Protein AF-A0A819XFD6-F1 (afdb_monomer_lite)

pLDDT: mean 76.39, std 17.47, range [32.91, 95.88]

Sequence (223 aa):
MFIYILFLLTISYHISWCQYDLNNVIRGTKMSVNDDMFVSASNAFSNFAVIMHPFRNTTAGGAIRCNMRYNTADRYVHSVAVVGIAKNSTNAEHFIFVFAAEKMSTMTPYVCIGHIMKSTCISTVQCTDMGTGGFHQEYFLIGVDNNGIFAYGFSNSFAFKLDIYANNITLNVSTNSVWPSSGFIPHAMDVADTWAVVAGYGYSDDVKKNYAALGCLIDLCMI

Organism: NCBI:txid392033

Radius of gyration: 19.67 Å; chains: 1; bounding box: 46×37×63 Å

Structure (mmCIF, N/CA/C/O backbone):
data_AF-A0A819XFD6-F1
#
_entry.id   AF-A0A819XFD6-F1
#
loop_
_atom_site.group_PDB
_atom_site.id
_atom_site.type_symbol
_atom_site.label_atom_id
_atom_site.label_alt_id
_atom_site.label_comp_id
_atom_site.label_asym_id
_atom_site.label_entity_id
_atom_site.label_seq_id
_atom_site.pdbx_PDB_ins_code
_atom_site.Cartn_x
_atom_site.Cartn_y
_atom_site.Cartn_z
_atom_site.occupancy
_atom_site.B_iso_or_equiv
_atom_site.auth_seq_id
_atom_site.auth_comp_id
_atom_site.auth_asym_id
_atom_site.auth_atom_id
_atom_site.pdbx_PDB_model_num
ATOM 1 N N . MET A 1 1 ? -14.416 -17.588 -42.275 1.00 48.97 1 MET A N 1
ATOM 2 C CA . MET A 1 1 ? -13.000 -17.148 -42.275 1.00 48.97 1 MET A CA 1
ATOM 3 C C . MET A 1 1 ? -12.846 -15.633 -42.452 1.00 48.97 1 MET A C 1
ATOM 5 O O . MET A 1 1 ? -12.093 -15.038 -41.700 1.00 48.97 1 MET A O 1
ATOM 9 N N . PHE A 1 2 ? -13.604 -14.982 -43.347 1.00 39.69 2 PHE A N 1
ATOM 10 C CA . PHE A 1 2 ? -13.529 -13.524 -43.582 1.00 39.69 2 PHE A CA 1
ATOM 11 C C . PHE A 1 2 ? -13.987 -12.637 -42.400 1.00 39.69 2 PHE A C 1
ATOM 13 O O . PHE A 1 2 ? -13.408 -11.585 -42.158 1.00 39.69 2 PHE A O 1
ATOM 20 N N . ILE A 1 3 ? -14.974 -13.083 -41.612 1.00 45.22 3 ILE A N 1
ATOM 21 C CA . ILE A 1 3 ? -15.507 -12.319 -40.462 1.00 45.22 3 ILE A CA 1
ATOM 22 C C . ILE A 1 3 ? -14.527 -12.306 -39.270 1.00 45.22 3 ILE A C 1
ATOM 24 O O . ILE A 1 3 ? -14.440 -11.316 -38.552 1.00 45.22 3 ILE A O 1
ATOM 28 N N . TYR A 1 4 ? -13.721 -13.361 -39.106 1.00 35.50 4 TYR A N 1
ATOM 29 C CA . TYR A 1 4 ? -12.699 -13.439 -38.052 1.00 35.50 4 TYR A CA 1
ATOM 30 C C . TYR A 1 4 ? -11.510 -12.502 -38.314 1.00 35.50 4 TYR A C 1
ATOM 32 O O . TYR A 1 4 ? -10.957 -11.929 -37.380 1.00 35.50 4 TYR A O 1
ATOM 40 N N . ILE A 1 5 ? -11.148 -12.306 -39.586 1.00 49.38 5 ILE A N 1
ATOM 41 C CA . ILE A 1 5 ? -10.067 -11.395 -39.989 1.00 49.38 5 ILE A CA 1
ATOM 42 C C . ILE A 1 5 ? -10.494 -9.934 -39.789 1.00 49.38 5 ILE A C 1
ATOM 44 O O . ILE A 1 5 ? -9.690 -9.130 -39.327 1.00 49.38 5 ILE A O 1
ATOM 48 N N . LEU A 1 6 ? -11.768 -9.602 -40.040 1.00 42.59 6 LEU A N 1
ATOM 49 C CA . LEU A 1 6 ? -12.295 -8.261 -39.770 1.00 42.59 6 LEU A CA 1
ATOM 50 C C . LEU A 1 6 ? -12.326 -7.942 -38.265 1.00 42.59 6 LEU A C 1
ATOM 52 O O . LEU A 1 6 ? -11.977 -6.830 -37.889 1.00 42.59 6 LEU A O 1
ATOM 56 N N . PHE A 1 7 ? -12.672 -8.919 -37.415 1.00 38.16 7 PHE A N 1
ATOM 57 C CA . PHE A 1 7 ? -12.710 -8.746 -35.955 1.00 38.16 7 PHE A CA 1
ATOM 58 C C . PHE A 1 7 ? -11.306 -8.562 -35.351 1.00 38.16 7 PHE A C 1
ATOM 60 O O . PHE A 1 7 ? -11.104 -7.715 -34.481 1.00 38.16 7 PHE A O 1
ATOM 67 N N . LEU A 1 8 ? -10.311 -9.299 -35.862 1.00 40.97 8 LEU A N 1
ATOM 68 C CA . LEU A 1 8 ? -8.902 -9.121 -35.493 1.00 40.97 8 LEU A CA 1
ATOM 69 C C . LEU A 1 8 ? -8.349 -7.775 -35.979 1.00 40.97 8 LEU A C 1
ATOM 71 O O . LEU A 1 8 ? -7.657 -7.104 -35.217 1.00 40.97 8 LEU A O 1
ATOM 75 N N . LEU A 1 9 ? -8.722 -7.333 -37.187 1.00 42.88 9 LEU A N 1
ATOM 76 C CA . LEU A 1 9 ? -8.331 -6.023 -37.713 1.00 42.88 9 LEU A CA 1
ATOM 77 C C . LEU A 1 9 ? -8.932 -4.868 -36.904 1.00 42.88 9 LEU A C 1
ATOM 79 O O . LEU A 1 9 ? -8.214 -3.913 -36.617 1.00 42.88 9 LEU A O 1
ATOM 83 N N . THR A 1 10 ? -10.189 -4.967 -36.456 1.00 41.34 10 THR A N 1
ATOM 84 C CA . THR A 1 10 ? -10.818 -3.940 -35.603 1.00 41.34 10 THR A CA 1
ATOM 85 C C . THR A 1 10 ? -10.230 -3.872 -34.194 1.00 41.34 10 THR A C 1
ATOM 87 O O . THR A 1 10 ? -10.167 -2.784 -33.628 1.00 41.34 10 THR A O 1
ATOM 90 N N . ILE A 1 11 ? -9.732 -4.988 -33.643 1.00 43.94 11 ILE A N 1
ATOM 91 C CA . ILE A 1 11 ? -9.007 -4.975 -32.361 1.00 43.94 11 ILE A CA 1
ATOM 92 C C . ILE A 1 11 ? -7.612 -4.361 -32.546 1.00 43.94 11 ILE A C 1
ATOM 94 O O . ILE A 1 11 ? -7.191 -3.563 -31.716 1.00 43.94 11 ILE A O 1
ATOM 98 N N . SER A 1 12 ? -6.922 -4.627 -33.662 1.00 41.28 12 SER A N 1
ATOM 99 C CA . SER A 1 12 ? -5.627 -3.990 -33.952 1.00 41.28 12 SER A CA 1
ATOM 100 C C . SER A 1 12 ? -5.722 -2.513 -34.364 1.00 41.28 12 SER A C 1
ATOM 102 O O . SER A 1 12 ? -4.754 -1.781 -34.180 1.00 41.28 12 SER A O 1
ATOM 104 N N . TYR A 1 13 ? -6.867 -2.043 -34.878 1.00 33.38 13 TYR A N 1
ATOM 105 C CA . TYR A 1 13 ? -7.049 -0.642 -35.296 1.00 33.38 13 TYR A CA 1
ATOM 106 C C . TYR A 1 13 ? -7.428 0.301 -34.138 1.00 33.38 13 TYR A C 1
ATOM 108 O O . TYR A 1 13 ? -7.303 1.515 -34.275 1.00 33.38 13 TYR A O 1
ATOM 116 N N . HIS A 1 14 ? -7.826 -0.238 -32.979 1.00 32.91 14 HIS A N 1
ATOM 117 C CA . HIS A 1 14 ? -8.046 0.538 -31.750 1.00 32.91 14 HIS A CA 1
ATOM 118 C C . HIS A 1 14 ? -6.867 0.517 -30.768 1.00 32.91 14 HIS A C 1
ATOM 120 O O . HIS A 1 14 ? -6.938 1.160 -29.724 1.00 32.91 14 HIS A O 1
ATOM 126 N N . ILE A 1 15 ? -5.736 -0.104 -31.126 1.00 38.44 15 ILE A N 1
ATOM 127 C CA . ILE A 1 15 ? -4.454 0.107 -30.430 1.00 38.44 15 ILE A CA 1
ATOM 128 C C . ILE A 1 15 ? -3.767 1.337 -31.048 1.00 38.44 15 ILE A C 1
ATOM 130 O O . ILE A 1 15 ? -2.610 1.337 -31.461 1.00 38.44 15 ILE A O 1
ATOM 134 N N . SER A 1 16 ? -4.521 2.425 -31.165 1.00 35.97 16 SER A N 1
ATOM 135 C CA . SER A 1 16 ? -3.972 3.748 -31.405 1.00 35.97 16 SER A CA 1
ATOM 136 C C . SER A 1 16 ? -3.378 4.232 -30.088 1.00 35.97 16 SER A C 1
ATOM 138 O O . SER A 1 16 ? -4.090 4.805 -29.272 1.00 35.97 16 SER A O 1
ATOM 140 N N . TRP A 1 17 ? -2.099 3.923 -29.870 1.00 34.59 17 TRP A N 1
ATOM 141 C CA . TRP A 1 17 ? -1.110 4.799 -29.239 1.00 34.59 17 TRP A CA 1
ATOM 142 C C . TRP A 1 17 ? -1.666 5.753 -28.171 1.00 34.59 17 TRP A C 1
ATOM 144 O O . TRP A 1 17 ? -1.475 6.965 -28.244 1.00 34.59 17 TRP A O 1
ATOM 154 N N . CYS A 1 18 ? -2.291 5.219 -27.123 1.00 33.06 18 CYS A N 1
ATOM 155 C CA . CYS A 1 18 ? -2.261 5.914 -25.847 1.00 33.06 18 CYS A CA 1
ATOM 156 C C . CYS A 1 18 ? -0.849 5.715 -25.296 1.00 33.06 18 CYS A C 1
ATOM 158 O O . CYS A 1 18 ? -0.609 4.854 -24.454 1.00 33.06 18 CYS A O 1
ATOM 160 N N . GLN A 1 19 ? 0.105 6.503 -25.800 1.00 36.16 19 GLN A N 1
ATOM 161 C CA . GLN A 1 19 ? 1.212 6.908 -24.949 1.00 36.16 19 GLN A CA 1
ATOM 162 C C . GLN A 1 19 ? 0.558 7.668 -23.800 1.00 36.16 19 GLN A C 1
ATOM 164 O O . GLN A 1 19 ? 0.172 8.826 -23.944 1.00 36.16 19 GLN A O 1
ATOM 169 N N . TYR A 1 20 ? 0.321 6.970 -22.691 1.00 39.12 20 TYR A N 1
ATOM 170 C CA . TYR A 1 20 ? 0.035 7.638 -21.439 1.00 39.12 20 TYR A CA 1
ATOM 171 C C . TYR A 1 20 ? 1.224 8.560 -21.185 1.00 39.12 20 TYR A C 1
ATOM 173 O O . TYR A 1 20 ? 2.359 8.101 -21.077 1.00 39.12 20 TYR A O 1
ATOM 181 N N . ASP A 1 21 ? 0.978 9.866 -21.174 1.00 38.12 21 ASP A N 1
ATOM 182 C CA . ASP A 1 21 ? 1.956 10.829 -20.694 1.00 38.12 21 ASP A CA 1
ATOM 183 C C . ASP A 1 21 ? 2.076 10.637 -19.176 1.00 38.12 21 ASP A C 1
ATOM 185 O O . ASP A 1 21 ? 1.319 11.202 -18.385 1.00 38.12 21 ASP A O 1
ATOM 189 N N . LEU A 1 22 ? 2.989 9.745 -18.788 1.00 43.97 22 LEU A N 1
ATOM 190 C CA . LEU A 1 22 ? 3.274 9.347 -17.408 1.00 43.97 22 LEU A CA 1
ATOM 191 C C . LEU A 1 22 ? 3.862 10.495 -16.568 1.00 43.97 22 LEU A C 1
ATOM 193 O O . LEU A 1 22 ? 3.901 10.402 -15.344 1.00 43.97 22 LEU A O 1
ATOM 197 N N . ASN A 1 23 ? 4.232 11.619 -17.197 1.00 40.84 23 ASN A N 1
ATOM 198 C CA . ASN A 1 23 ? 4.761 12.798 -16.505 1.00 40.84 23 ASN A CA 1
ATOM 199 C C . ASN A 1 23 ? 3.701 13.545 -15.678 1.00 40.84 23 ASN A C 1
ATOM 201 O O . ASN A 1 23 ? 4.041 14.395 -14.856 1.00 40.84 23 ASN A O 1
ATOM 205 N N . ASN A 1 24 ? 2.414 13.234 -15.862 1.00 44.91 24 ASN A N 1
ATOM 206 C CA . ASN A 1 24 ? 1.336 13.732 -15.017 1.00 44.91 24 ASN A CA 1
ATOM 207 C C . ASN A 1 24 ? 0.828 12.608 -14.118 1.00 44.91 24 ASN A C 1
ATOM 209 O O . ASN A 1 24 ? -0.114 11.896 -14.463 1.00 44.91 24 ASN A O 1
ATOM 213 N N . VAL A 1 25 ? 1.445 12.475 -12.940 1.00 53.19 25 VAL A N 1
ATOM 214 C CA . VAL A 1 25 ? 1.060 11.508 -11.905 1.00 53.19 25 VAL A CA 1
ATOM 215 C C . VAL A 1 25 ? -0.466 11.495 -11.745 1.00 53.19 25 VAL A C 1
ATOM 217 O O . VAL A 1 25 ? -1.074 12.504 -11.373 1.00 53.19 25 VAL A O 1
ATOM 220 N N . ILE A 1 26 ? -1.099 10.364 -12.078 1.00 53.19 26 ILE A N 1
ATOM 221 C CA . ILE A 1 26 ? -2.559 10.230 -12.185 1.00 53.19 26 ILE A CA 1
ATOM 222 C C . ILE A 1 26 ? -3.191 10.582 -10.840 1.00 53.19 26 ILE A C 1
ATOM 224 O O . ILE A 1 26 ? -3.195 9.759 -9.929 1.00 53.19 26 ILE A O 1
ATOM 228 N N . ARG A 1 27 ? -3.760 11.791 -10.723 1.00 57.56 27 ARG A N 1
ATOM 229 C CA . ARG A 1 27 ? -4.336 12.405 -9.503 1.00 57.56 27 ARG A CA 1
ATOM 230 C C . ARG A 1 27 ? -5.591 11.701 -8.957 1.00 57.56 27 ARG A C 1
ATOM 232 O O . ARG A 1 27 ? -6.431 12.333 -8.320 1.00 57.56 27 ARG A O 1
ATOM 239 N N . GLY A 1 28 ? -5.755 10.414 -9.236 1.00 68.06 28 GLY A N 1
ATOM 240 C CA . GLY A 1 28 ? -6.857 9.607 -8.742 1.00 68.06 28 GLY A CA 1
ATOM 241 C C . GLY A 1 28 ? -6.745 9.359 -7.241 1.00 68.06 28 GLY A C 1
ATOM 242 O O . GLY A 1 28 ? -5.652 9.220 -6.689 1.00 68.06 28 GLY A O 1
ATOM 243 N N . THR A 1 29 ? -7.899 9.275 -6.588 1.00 82.44 29 THR A N 1
ATOM 244 C CA . THR A 1 29 ? -8.011 8.813 -5.206 1.00 82.44 29 THR A CA 1
ATOM 245 C C . THR A 1 29 ? -7.547 7.362 -5.108 1.00 82.44 29 THR A C 1
ATOM 247 O O . THR A 1 29 ? -7.962 6.519 -5.903 1.00 82.44 29 THR A O 1
ATOM 250 N N . LYS A 1 30 ? -6.688 7.068 -4.131 1.00 90.06 30 LYS A N 1
ATOM 251 C CA . LYS A 1 30 ? -6.280 5.695 -3.801 1.00 90.06 30 LYS A CA 1
ATOM 252 C C . LYS A 1 30 ? -7.191 5.179 -2.711 1.00 90.06 30 LYS A C 1
ATOM 254 O O . LYS A 1 30 ? -7.506 5.941 -1.804 1.00 90.06 30 LYS A O 1
ATOM 259 N N . MET A 1 31 ? -7.633 3.933 -2.793 1.00 92.75 31 MET A N 1
ATOM 260 C CA . MET A 1 31 ? -8.582 3.389 -1.829 1.00 92.75 31 MET A CA 1
ATOM 261 C C . MET A 1 31 ? -8.308 1.926 -1.533 1.00 92.75 31 MET A C 1
ATOM 263 O O . MET A 1 31 ? -7.832 1.194 -2.395 1.00 92.75 31 MET A O 1
ATOM 267 N N . SER A 1 32 ? -8.642 1.522 -0.316 1.00 92.62 32 SER A N 1
ATOM 268 C CA . SER A 1 32 ? -8.652 0.135 0.121 1.00 92.62 32 SER A CA 1
ATOM 269 C C . SER A 1 32 ? -9.778 -0.059 1.127 1.00 92.62 32 SER A C 1
ATOM 271 O O . SER A 1 32 ? -10.145 0.872 1.852 1.00 92.62 32 SER A O 1
ATOM 273 N N . VAL A 1 33 ? -10.369 -1.247 1.119 1.00 90.50 33 VAL A N 1
ATOM 274 C CA . VAL A 1 33 ? -11.549 -1.569 1.913 1.00 90.50 33 VAL A CA 1
ATOM 275 C C . VAL A 1 33 ? -11.519 -3.023 2.346 1.00 90.50 33 VAL A C 1
ATOM 277 O O . VAL A 1 33 ? -11.075 -3.889 1.596 1.00 90.50 33 VAL A O 1
ATOM 280 N N . ASN A 1 34 ? -12.018 -3.272 3.546 1.00 85.88 34 ASN A N 1
ATOM 281 C CA . ASN A 1 34 ? -12.361 -4.593 4.044 1.00 85.88 34 ASN A CA 1
ATOM 282 C C . ASN A 1 34 ? -13.703 -4.526 4.792 1.00 85.88 34 ASN A C 1
ATOM 284 O O . ASN A 1 34 ? -14.395 -3.505 4.778 1.00 85.88 34 ASN A O 1
ATOM 288 N N . ASP A 1 35 ? -14.035 -5.619 5.469 1.00 80.94 35 ASP A N 1
ATOM 289 C CA . ASP A 1 35 ? -15.248 -5.786 6.267 1.00 80.94 35 ASP A CA 1
ATOM 290 C C . ASP A 1 35 ? -15.325 -4.901 7.518 1.00 80.94 35 ASP A C 1
ATOM 292 O O . ASP A 1 35 ? -16.272 -5.065 8.269 1.00 80.94 35 ASP A O 1
ATOM 296 N N . ASP A 1 36 ? -14.369 -4.010 7.799 1.00 82.25 36 ASP A N 1
ATOM 297 C CA . ASP A 1 36 ? -14.352 -3.183 9.018 1.00 82.25 36 ASP A CA 1
ATOM 298 C C . ASP A 1 36 ? -13.998 -1.714 8.738 1.00 82.25 36 ASP A C 1
ATOM 300 O O . ASP A 1 36 ? -14.458 -0.796 9.430 1.00 82.25 36 ASP A O 1
ATOM 304 N N . MET A 1 37 ? -13.188 -1.474 7.709 1.00 88.12 37 MET A N 1
ATOM 305 C CA . MET A 1 37 ? -12.581 -0.190 7.416 1.00 88.12 37 MET A CA 1
ATOM 306 C C . MET A 1 37 ? -12.493 0.072 5.916 1.00 88.12 37 MET A C 1
ATOM 308 O O . MET A 1 37 ? -12.092 -0.771 5.119 1.00 88.12 37 MET A O 1
ATOM 312 N N . PHE A 1 38 ? -12.782 1.315 5.558 1.00 91.31 38 PHE A N 1
ATOM 313 C CA . PHE A 1 38 ? -12.459 1.912 4.275 1.00 91.31 38 PHE A CA 1
ATOM 314 C C . PHE A 1 38 ? -11.453 3.038 4.497 1.00 91.31 38 PHE A C 1
ATOM 316 O O . PHE A 1 38 ? -11.667 3.909 5.343 1.00 91.31 38 PHE A O 1
ATOM 323 N N . VAL A 1 39 ? -10.381 3.060 3.713 1.00 93.94 39 VAL A N 1
ATOM 324 C CA . VAL A 1 39 ? -9.433 4.175 3.676 1.00 93.94 39 VAL A CA 1
ATOM 325 C C . VAL A 1 39 ? -9.329 4.674 2.252 1.00 93.94 39 VAL A C 1
ATOM 327 O O . VAL A 1 39 ? -9.141 3.893 1.322 1.00 93.94 39 VAL A O 1
ATOM 330 N N . SER A 1 40 ? -9.399 5.991 2.084 1.00 94.06 40 SER A N 1
ATOM 331 C CA . SER A 1 40 ? -9.088 6.647 0.819 1.00 94.06 40 SER A CA 1
ATOM 332 C C . SER A 1 40 ? -8.094 7.779 1.010 1.00 94.06 40 SER A C 1
ATOM 334 O O . SER A 1 40 ? -8.229 8.552 1.950 1.00 94.06 40 SER A O 1
ATOM 336 N N . ALA A 1 41 ? -7.117 7.891 0.115 1.00 92.19 41 ALA A N 1
ATOM 337 C CA . ALA A 1 41 ? -6.129 8.959 0.074 1.00 92.19 41 ALA A CA 1
ATOM 338 C C . ALA A 1 41 ? -6.396 9.878 -1.117 1.00 92.19 41 ALA A C 1
ATOM 340 O O . ALA A 1 41 ? -6.500 9.417 -2.259 1.00 92.19 41 ALA A O 1
ATOM 341 N N . SER A 1 42 ? -6.475 11.182 -0.862 1.00 88.94 42 SER A N 1
ATOM 342 C CA . SER A 1 42 ? -6.567 12.197 -1.908 1.00 88.94 42 SER A CA 1
ATOM 343 C C . SER A 1 42 ? -5.332 13.086 -1.915 1.00 88.94 42 SER A C 1
ATOM 345 O O . SER A 1 42 ? -5.185 13.960 -1.060 1.00 88.94 42 SER A O 1
ATOM 347 N N . ASN A 1 43 ? -4.502 12.921 -2.948 1.00 85.62 43 ASN A N 1
ATOM 348 C CA . ASN A 1 43 ? -3.323 13.760 -3.183 1.00 85.62 43 ASN A CA 1
ATOM 349 C C . ASN A 1 43 ? -3.676 15.219 -3.495 1.00 85.62 43 ASN A C 1
ATOM 351 O O . ASN A 1 43 ? -2.851 16.096 -3.282 1.00 85.62 43 ASN A O 1
ATOM 355 N N . ALA A 1 44 ? -4.905 15.508 -3.940 1.00 82.94 44 ALA A N 1
ATOM 356 C CA . ALA A 1 44 ? -5.354 16.884 -4.161 1.00 82.94 44 ALA A CA 1
ATOM 357 C C . ALA A 1 44 ? -5.585 17.656 -2.849 1.00 82.94 44 ALA A C 1
ATOM 359 O O . ALA A 1 44 ? -5.457 18.877 -2.824 1.00 82.94 44 ALA A O 1
ATOM 360 N N . PHE A 1 45 ? -5.932 16.951 -1.768 1.00 80.19 45 PHE A N 1
ATOM 361 C CA . PHE A 1 45 ? -6.241 17.549 -0.464 1.00 80.19 45 PHE A CA 1
ATOM 362 C C . PHE A 1 45 ? -5.249 17.146 0.637 1.00 80.19 45 PHE A C 1
ATOM 364 O O . PHE A 1 45 ? -5.439 17.535 1.789 1.00 80.19 45 PHE A O 1
ATOM 371 N N . SER A 1 46 ? -4.236 16.340 0.300 1.00 86.50 46 SER A N 1
ATOM 372 C CA . SER A 1 46 ? -3.269 15.732 1.225 1.00 86.50 46 SER A CA 1
ATOM 373 C C . SER A 1 46 ? -3.934 15.123 2.467 1.00 86.50 46 SER A C 1
ATOM 375 O O . SER A 1 46 ? -3.527 15.359 3.610 1.00 86.50 46 SER A O 1
ATOM 377 N N . ASN A 1 47 ? -5.024 14.384 2.246 1.00 88.88 47 ASN A N 1
ATOM 378 C CA . ASN A 1 47 ? -5.889 13.881 3.307 1.00 88.88 47 ASN A CA 1
ATOM 379 C C . ASN A 1 47 ? -6.301 12.426 3.064 1.00 88.88 47 ASN A C 1
ATOM 381 O O . ASN A 1 47 ? -6.614 12.042 1.933 1.00 88.88 47 ASN A O 1
ATOM 385 N N . PHE A 1 48 ? -6.352 11.655 4.145 1.00 92.44 48 PHE A N 1
ATOM 386 C CA . PHE A 1 48 ? -7.035 10.377 4.207 1.00 92.44 48 PHE A CA 1
ATOM 387 C C . PHE A 1 48 ? -8.450 10.559 4.748 1.00 92.44 48 PHE A C 1
ATOM 389 O O . PHE A 1 48 ? -8.633 11.112 5.830 1.00 92.44 48 PHE A O 1
ATOM 396 N N . ALA A 1 49 ? -9.449 10.033 4.046 1.00 93.06 49 ALA A N 1
ATOM 397 C CA . ALA A 1 49 ? -10.749 9.767 4.646 1.00 93.06 49 ALA A CA 1
ATOM 398 C C . ALA A 1 49 ? -10.784 8.303 5.091 1.00 93.06 49 ALA A C 1
ATOM 400 O O . ALA A 1 49 ? -10.715 7.400 4.254 1.00 93.06 49 ALA A O 1
ATOM 401 N N . VAL A 1 50 ? -10.890 8.097 6.403 1.00 92.25 50 VAL A N 1
ATOM 402 C CA . VAL A 1 50 ? -11.001 6.782 7.037 1.00 92.25 50 VAL A CA 1
ATOM 403 C C . VAL A 1 50 ? -12.424 6.614 7.541 1.00 92.25 50 VAL A C 1
ATOM 405 O O . VAL A 1 50 ? -12.913 7.428 8.323 1.00 92.25 50 VAL A O 1
ATOM 408 N N . ILE A 1 51 ? -13.105 5.577 7.077 1.00 89.94 51 ILE A N 1
ATOM 409 C CA . ILE A 1 51 ? -14.459 5.235 7.496 1.00 89.94 51 ILE A CA 1
ATOM 410 C C . ILE A 1 51 ? -14.383 3.882 8.191 1.00 89.94 51 ILE A C 1
ATOM 412 O O . ILE A 1 51 ? -14.045 2.882 7.567 1.00 89.94 51 ILE A O 1
ATOM 416 N N . MET A 1 52 ? -14.689 3.867 9.484 1.00 86.56 52 MET A N 1
ATOM 417 C CA . MET A 1 52 ? -14.731 2.669 10.316 1.00 86.56 52 MET A CA 1
ATOM 418 C C . MET A 1 52 ? -16.188 2.331 10.578 1.00 86.56 52 MET A C 1
ATOM 420 O O . MET A 1 52 ? -16.941 3.111 11.171 1.00 86.56 52 MET A O 1
ATOM 424 N N . HIS A 1 53 ? -16.608 1.171 10.113 1.00 72.12 53 HIS A N 1
ATOM 425 C CA . HIS A 1 53 ? -17.989 0.745 10.237 1.00 72.12 53 HIS A CA 1
ATOM 426 C C . HIS A 1 53 ? -18.175 -0.061 11.539 1.00 72.12 53 HIS A C 1
ATOM 428 O O . HIS A 1 53 ? -17.229 -0.633 12.080 1.00 72.12 53 HIS A O 1
ATOM 434 N N . PRO A 1 54 ? -19.396 -0.160 12.077 1.00 58.50 54 PRO A N 1
ATOM 435 C CA . PRO A 1 54 ? -19.840 -1.353 12.786 1.00 58.50 54 PRO A CA 1
ATOM 436 C C . PRO A 1 54 ? -20.582 -2.261 11.789 1.00 58.50 54 PRO A C 1
ATOM 438 O O . PRO A 1 54 ? -21.759 -2.041 11.533 1.00 58.50 54 PRO A O 1
ATOM 441 N N . PHE A 1 55 ? -19.937 -3.221 11.110 1.00 55.91 55 PHE A N 1
ATOM 442 C CA . PHE A 1 55 ? -20.668 -4.125 10.184 1.00 55.91 55 PHE A CA 1
ATOM 443 C C . PHE A 1 55 ? -21.438 -5.241 10.910 1.00 55.91 55 PHE A C 1
ATOM 445 O O . PHE A 1 55 ? -22.232 -5.956 10.300 1.00 55.91 55 PHE A O 1
ATOM 452 N N . ARG A 1 56 ? -21.266 -5.375 12.231 1.00 50.41 56 ARG A N 1
ATOM 453 C CA . ARG A 1 56 ? -22.031 -6.307 13.066 1.00 50.41 56 ARG A CA 1
ATOM 454 C C . ARG A 1 56 ? -22.614 -5.565 14.273 1.00 50.41 56 ARG A C 1
ATOM 456 O O . ARG A 1 56 ? -21.873 -5.141 15.149 1.00 50.41 56 ARG A O 1
ATOM 463 N N . ASN A 1 57 ? -23.944 -5.446 14.307 1.00 44.31 57 ASN A N 1
ATOM 464 C CA . ASN A 1 57 ? -24.776 -4.961 15.423 1.00 44.31 57 ASN A CA 1
ATOM 465 C C . ASN A 1 57 ? -24.687 -3.479 15.831 1.00 44.31 57 ASN A C 1
ATOM 467 O O . ASN A 1 57 ? -24.253 -3.180 16.941 1.00 44.31 57 ASN A O 1
ATOM 471 N N . THR A 1 58 ? -25.291 -2.561 15.072 1.00 45.34 58 THR A N 1
ATOM 472 C CA . THR A 1 58 ? -25.834 -1.340 15.699 1.00 45.34 58 THR A CA 1
ATOM 473 C C . THR A 1 58 ? -27.191 -0.943 15.129 1.00 45.34 58 THR A C 1
ATOM 475 O O . THR A 1 58 ? -27.328 -0.381 14.050 1.00 45.34 58 THR A O 1
ATOM 478 N N . THR A 1 59 ? -28.216 -1.139 15.947 1.00 48.91 59 THR A N 1
ATOM 479 C CA . THR A 1 59 ? -29.544 -0.532 15.820 1.00 48.91 59 THR A CA 1
ATOM 480 C C . THR A 1 59 ? -29.550 0.985 16.105 1.00 48.91 59 THR A C 1
ATOM 482 O O . THR A 1 59 ? -30.622 1.580 16.095 1.00 48.91 59 THR A O 1
ATOM 485 N N . ALA A 1 60 ? -28.395 1.637 16.350 1.00 53.16 60 ALA A N 1
ATOM 486 C CA . ALA A 1 60 ? -28.346 3.054 16.760 1.0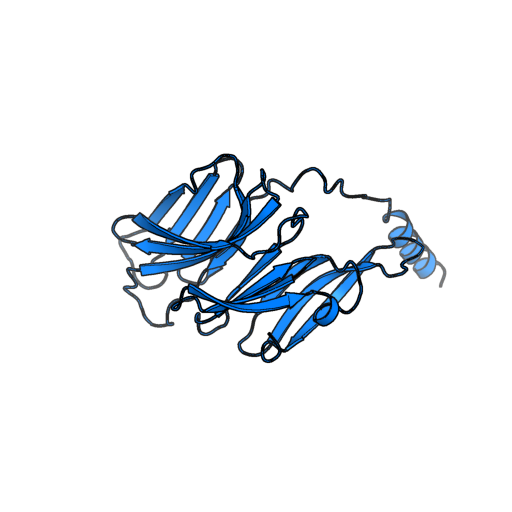0 53.16 60 ALA A CA 1
ATOM 487 C C . ALA A 1 60 ? -27.049 3.858 16.462 1.00 53.16 60 ALA A C 1
ATOM 489 O O . ALA A 1 60 ? -26.870 4.932 17.030 1.00 53.16 60 ALA A O 1
ATOM 490 N N . GLY A 1 61 ? -26.130 3.417 15.595 1.00 59.97 61 GLY A N 1
ATOM 491 C CA . GLY A 1 61 ? -24.886 4.172 15.352 1.00 59.97 61 GLY A CA 1
ATOM 492 C C . GLY A 1 61 ? -24.284 3.874 13.988 1.00 59.97 61 GLY A C 1
ATOM 493 O O . GLY A 1 61 ? -23.890 2.737 13.739 1.00 59.97 61 GLY A O 1
ATOM 494 N N . GLY A 1 62 ? -24.265 4.875 13.105 1.00 70.06 62 GLY A N 1
ATOM 495 C CA . GLY A 1 62 ? -23.720 4.764 11.750 1.00 70.06 62 GLY A CA 1
ATOM 496 C C . GLY A 1 62 ? -22.194 4.631 11.715 1.00 70.06 62 GLY A C 1
ATOM 497 O O . GLY A 1 62 ? -21.526 4.596 12.750 1.00 70.06 62 GLY A O 1
ATOM 498 N N . ALA A 1 63 ? -21.634 4.566 10.506 1.00 78.12 63 ALA A N 1
ATOM 499 C CA . ALA A 1 63 ? -20.189 4.526 10.317 1.00 78.12 63 ALA A CA 1
ATOM 500 C C . ALA A 1 63 ? -19.513 5.786 10.883 1.00 78.12 63 ALA A C 1
ATOM 502 O O . ALA A 1 63 ? -20.002 6.905 10.710 1.00 78.12 63 ALA A O 1
ATOM 503 N N . ILE A 1 64 ? -18.364 5.600 11.531 1.00 86.25 64 ILE A N 1
ATOM 504 C CA . ILE A 1 64 ? -17.542 6.701 12.029 1.00 86.25 64 ILE A CA 1
ATOM 505 C C . ILE A 1 64 ? -16.589 7.119 10.921 1.00 86.25 64 ILE A C 1
ATOM 507 O O . ILE A 1 64 ? -15.891 6.288 10.343 1.00 86.25 64 ILE A O 1
ATOM 511 N N . ARG A 1 65 ? -16.551 8.419 10.633 1.00 90.06 65 ARG A N 1
ATOM 512 C CA . ARG A 1 65 ? -15.666 9.000 9.627 1.00 90.06 65 ARG A CA 1
ATOM 513 C C . ARG A 1 65 ? -14.635 9.894 10.293 1.00 90.06 65 ARG A C 1
ATOM 515 O O . ARG A 1 65 ? -14.989 10.889 10.919 1.00 90.06 65 ARG A O 1
ATOM 522 N N . CYS A 1 66 ? -13.373 9.585 10.056 1.00 90.44 66 CYS A N 1
ATOM 523 C CA . CYS A 1 66 ? -12.238 10.378 10.483 1.00 90.44 66 CYS A CA 1
ATOM 524 C C . CYS A 1 66 ? -11.473 10.906 9.266 1.00 90.44 66 CYS A C 1
ATOM 526 O O . CYS A 1 66 ? -11.431 10.272 8.211 1.00 90.44 66 CYS A O 1
ATOM 528 N N . ASN A 1 67 ? -10.864 12.080 9.415 1.00 89.69 67 ASN A N 1
ATOM 529 C CA . ASN A 1 67 ? -9.998 12.671 8.400 1.00 89.69 67 ASN A CA 1
ATOM 530 C C . ASN A 1 67 ? -8.586 12.803 8.971 1.00 89.69 67 ASN A C 1
ATOM 532 O O . ASN A 1 67 ? -8.420 13.388 10.040 1.00 89.69 67 ASN A O 1
ATOM 536 N N . MET A 1 68 ? -7.583 12.304 8.253 1.00 89.25 68 MET A N 1
ATOM 537 C CA . MET A 1 68 ? -6.179 12.384 8.656 1.00 89.25 68 MET A CA 1
ATOM 538 C C . MET A 1 68 ? -5.361 13.111 7.595 1.00 89.25 68 MET A C 1
ATOM 540 O O . MET A 1 68 ? -5.204 12.630 6.475 1.00 89.25 68 MET A O 1
ATOM 544 N N . ARG A 1 69 ? -4.765 14.251 7.943 1.00 83.38 69 ARG A N 1
ATOM 545 C CA . ARG A 1 69 ? -3.861 14.955 7.024 1.00 83.38 69 ARG A CA 1
ATOM 546 C C . ARG A 1 69 ? -2.487 14.291 6.999 1.00 83.38 69 ARG A C 1
ATOM 548 O O . ARG A 1 69 ? -1.862 14.144 8.045 1.00 83.38 69 ARG A O 1
ATOM 555 N N . TYR A 1 70 ? -1.969 14.000 5.808 1.00 78.62 70 TYR A N 1
ATOM 556 C CA . TYR A 1 70 ? -0.544 13.724 5.615 1.00 78.62 70 TYR A CA 1
ATOM 557 C C . TYR A 1 70 ? 0.121 15.017 5.142 1.00 78.62 70 TYR A C 1
ATOM 559 O O . TYR A 1 70 ? 0.145 15.373 3.971 1.00 78.62 70 TYR A O 1
ATOM 567 N N . ASN A 1 71 ? 0.552 15.788 6.132 1.00 60.06 71 ASN A N 1
ATOM 568 C CA . ASN A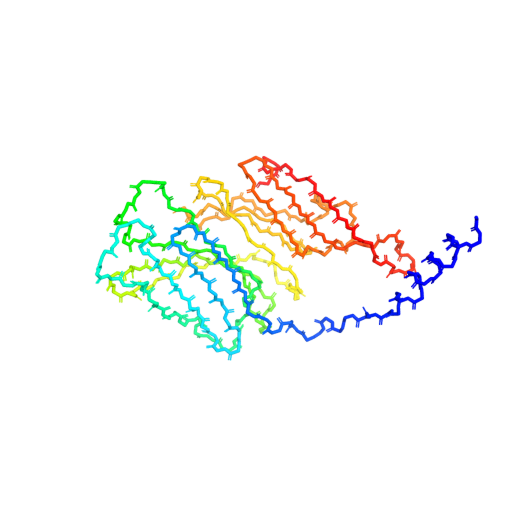 1 71 ? 0.675 17.240 6.099 1.00 60.06 71 ASN A CA 1
ATOM 569 C C . ASN A 1 71 ? 1.874 17.794 5.300 1.00 60.06 71 ASN A C 1
ATOM 571 O O . ASN A 1 71 ? 2.709 18.466 5.895 1.00 60.06 71 ASN A O 1
ATOM 575 N N . THR A 1 72 ? 1.974 17.561 3.987 1.00 65.31 72 THR A N 1
ATOM 576 C CA . THR A 1 72 ? 2.842 18.360 3.094 1.00 65.31 72 THR A CA 1
ATOM 577 C C . THR A 1 72 ? 2.331 18.356 1.643 1.00 65.31 72 THR A C 1
ATOM 579 O O . THR A 1 72 ? 1.750 17.379 1.173 1.00 65.31 72 THR A O 1
ATOM 582 N N . ALA A 1 73 ? 2.595 19.443 0.908 1.00 69.25 73 ALA A N 1
ATOM 583 C CA . ALA A 1 73 ? 2.382 19.524 -0.548 1.00 69.25 73 ALA A CA 1
ATOM 584 C C . ALA A 1 73 ? 3.371 18.651 -1.350 1.00 69.25 73 ALA A C 1
ATOM 586 O O . ALA A 1 73 ? 3.223 18.472 -2.552 1.00 69.25 73 ALA A O 1
ATOM 587 N N . ASP A 1 74 ? 4.382 18.121 -0.665 1.00 80.62 74 ASP A N 1
ATOM 588 C CA . ASP A 1 74 ? 5.507 17.390 -1.239 1.00 80.62 74 ASP A CA 1
ATOM 589 C C . ASP A 1 74 ? 5.337 15.862 -1.186 1.00 80.62 74 ASP A C 1
ATOM 591 O O . ASP A 1 74 ? 6.278 15.109 -1.405 1.00 80.62 74 ASP A O 1
ATOM 595 N N . ARG A 1 75 ? 4.154 15.371 -0.814 1.00 85.00 75 ARG A N 1
ATOM 596 C CA . ARG A 1 75 ? 3.904 13.937 -0.642 1.00 85.00 75 ARG A CA 1
ATOM 597 C C . ARG A 1 75 ? 2.853 13.455 -1.616 1.00 85.00 75 ARG A C 1
ATOM 599 O O . ARG A 1 75 ? 1.780 14.047 -1.718 1.00 85.00 75 ARG A O 1
ATOM 606 N N . TYR A 1 76 ? 3.145 12.328 -2.247 1.00 88.69 76 TYR A N 1
ATOM 607 C CA . TYR A 1 76 ? 2.236 11.668 -3.161 1.00 88.69 76 TYR A CA 1
ATOM 608 C C . TYR A 1 76 ? 1.989 10.226 -2.720 1.00 88.69 76 TYR A C 1
ATOM 610 O O . TYR A 1 76 ? 2.913 9.429 -2.639 1.00 88.69 76 TYR A O 1
ATOM 618 N N . VAL A 1 77 ? 0.740 9.883 -2.412 1.00 90.75 77 VAL A N 1
ATOM 619 C CA . VAL A 1 77 ? 0.327 8.521 -2.051 1.00 90.75 77 VAL A CA 1
ATOM 620 C C . VAL A 1 77 ? 0.001 7.737 -3.319 1.00 90.75 77 VAL A C 1
ATOM 622 O O . VAL A 1 77 ? -0.877 8.133 -4.091 1.00 90.75 77 VAL A O 1
ATOM 625 N N . HIS A 1 78 ? 0.679 6.608 -3.516 1.00 90.06 78 HIS A N 1
ATOM 626 C CA . HIS A 1 78 ? 0.511 5.742 -4.685 1.00 90.06 78 HIS A CA 1
ATOM 627 C C . HIS A 1 78 ? -0.480 4.610 -4.439 1.00 90.06 78 HIS A C 1
ATOM 629 O O . HIS A 1 78 ? -1.274 4.298 -5.329 1.00 90.06 78 HIS A O 1
ATOM 635 N N . SER A 1 79 ? -0.479 4.045 -3.230 1.00 92.75 79 SER A N 1
ATOM 636 C CA . SER A 1 79 ? -1.394 2.975 -2.839 1.00 92.75 79 SER A CA 1
ATOM 637 C C . SER A 1 79 ? -1.636 2.969 -1.335 1.00 92.75 79 SER A C 1
ATOM 639 O O . SER A 1 79 ? -0.834 3.479 -0.553 1.00 92.75 79 SER A O 1
ATOM 641 N N . VAL A 1 80 ? -2.759 2.379 -0.943 1.00 94.69 80 VAL A N 1
ATOM 642 C CA . VAL A 1 80 ? -3.176 2.176 0.444 1.00 94.69 80 VAL A CA 1
ATOM 643 C C . VAL A 1 80 ? -3.657 0.737 0.574 1.00 94.69 80 VAL A C 1
ATOM 645 O O . VAL A 1 80 ? -4.272 0.226 -0.356 1.00 94.69 80 VAL A O 1
ATOM 648 N N . ALA A 1 81 ? -3.413 0.110 1.718 1.00 95.44 81 ALA A N 1
ATOM 649 C CA . ALA A 1 81 ? -3.961 -1.186 2.086 1.00 95.44 81 ALA A CA 1
ATOM 650 C C . ALA A 1 81 ? -4.481 -1.139 3.524 1.00 95.44 81 ALA A C 1
ATOM 652 O O . ALA A 1 81 ? -3.790 -0.669 4.429 1.00 95.44 81 ALA A O 1
ATOM 653 N N . VAL A 1 82 ? -5.709 -1.602 3.741 1.00 93.62 82 VAL A N 1
ATOM 654 C CA . VAL A 1 82 ? -6.272 -1.746 5.086 1.00 93.62 82 VAL A CA 1
ATOM 655 C C . VAL A 1 82 ? -5.801 -3.057 5.710 1.00 93.62 82 VAL A C 1
ATOM 657 O O . VAL A 1 82 ? -5.784 -4.087 5.042 1.00 93.62 82 VAL A O 1
ATOM 660 N N . VAL A 1 83 ? -5.425 -3.031 6.987 1.00 91.75 83 VAL A N 1
ATOM 661 C CA . VAL A 1 83 ? -5.098 -4.253 7.728 1.00 91.75 83 VAL A CA 1
ATOM 662 C C . VAL A 1 83 ? -6.401 -4.853 8.246 1.00 91.75 83 VAL A C 1
ATOM 664 O O . VAL A 1 83 ? -7.235 -4.150 8.826 1.00 91.75 83 VAL A O 1
ATOM 667 N N . GLY A 1 84 ? -6.601 -6.147 7.989 1.00 79.19 84 GLY A N 1
ATOM 668 C CA . GLY A 1 84 ? -7.735 -6.901 8.513 1.00 79.19 84 GLY A CA 1
ATOM 669 C C . GLY A 1 84 ? -7.761 -6.886 10.038 1.00 79.19 84 GLY A C 1
ATOM 670 O O . GLY A 1 84 ? -6.721 -6.935 10.693 1.00 79.19 84 GLY A O 1
ATOM 671 N N . ILE A 1 85 ? -8.956 -6.839 10.615 1.00 72.31 85 ILE A N 1
ATOM 672 C CA . ILE A 1 85 ? -9.142 -7.087 12.042 1.00 72.31 85 ILE A CA 1
ATOM 673 C C . ILE A 1 85 ? -9.522 -8.561 12.202 1.00 72.31 85 ILE A C 1
ATOM 675 O O . ILE A 1 85 ? -10.172 -9.153 11.340 1.00 72.31 85 ILE A O 1
ATOM 679 N N . ALA A 1 86 ? -9.122 -9.183 13.313 1.00 64.69 86 ALA A N 1
ATOM 680 C CA . ALA A 1 86 ? -9.549 -10.541 13.628 1.00 64.69 86 ALA A CA 1
ATOM 681 C C . ALA A 1 86 ? -11.085 -10.665 13.531 1.00 64.69 86 ALA A C 1
ATOM 683 O O . ALA A 1 86 ? -11.811 -9.893 14.161 1.00 64.69 86 ALA A O 1
ATOM 684 N N . LYS A 1 87 ? -11.565 -11.685 12.798 1.00 54.12 87 LYS A N 1
ATOM 685 C CA . LYS A 1 87 ? -12.956 -11.919 12.329 1.00 54.12 87 LYS A CA 1
ATOM 686 C C . LYS A 1 87 ? -14.078 -11.897 13.396 1.00 54.12 87 LYS A C 1
ATOM 688 O O . LYS A 1 87 ? -15.250 -12.053 13.058 1.00 54.12 87 LYS A O 1
ATOM 693 N N . ASN A 1 88 ? -13.753 -11.687 14.673 1.00 55.91 88 ASN A N 1
ATOM 694 C CA . ASN A 1 88 ? -14.677 -11.637 15.812 1.00 55.91 88 ASN A CA 1
ATOM 695 C C . ASN A 1 88 ? -14.439 -10.448 16.769 1.00 55.91 88 ASN A C 1
ATOM 697 O O . ASN A 1 88 ? -15.019 -10.412 17.852 1.00 55.91 88 ASN A O 1
ATOM 701 N N . SER A 1 89 ? -13.611 -9.467 16.403 1.00 61.62 89 SER A N 1
ATOM 702 C CA . SER A 1 89 ? -13.378 -8.277 17.228 1.00 61.62 89 SER A CA 1
ATOM 703 C C . SER A 1 89 ? -14.467 -7.227 16.988 1.00 61.62 89 SER A C 1
ATOM 705 O O . SER A 1 89 ? -14.248 -6.209 16.337 1.00 61.62 89 SER A O 1
ATOM 707 N N . THR A 1 90 ? -15.664 -7.453 17.531 1.00 58.72 90 THR A N 1
ATOM 708 C CA . THR A 1 90 ? -16.819 -6.546 17.359 1.00 58.72 90 THR A CA 1
ATOM 709 C C . THR A 1 90 ? -16.615 -5.152 17.965 1.00 58.72 90 THR A C 1
ATOM 711 O O . THR A 1 90 ? -17.351 -4.229 17.630 1.00 58.72 90 THR A O 1
ATOM 714 N N . ASN A 1 91 ? -15.606 -4.987 18.827 1.00 67.12 91 ASN A N 1
ATOM 715 C CA . ASN A 1 91 ? -15.291 -3.747 19.540 1.00 67.12 91 ASN A CA 1
ATOM 716 C C . ASN A 1 91 ? -13.862 -3.264 19.253 1.00 67.12 91 ASN A C 1
ATOM 718 O O . ASN A 1 91 ? -13.210 -2.718 20.142 1.00 67.12 91 ASN A O 1
ATOM 722 N N . ALA A 1 92 ? -13.346 -3.500 18.043 1.00 76.75 92 ALA A N 1
ATOM 723 C CA . ALA A 1 92 ? -12.050 -2.947 17.674 1.00 76.75 92 ALA A CA 1
ATOM 724 C C . ALA A 1 92 ? -12.078 -1.418 17.814 1.00 76.75 92 ALA A C 1
ATOM 726 O O . ALA A 1 92 ? -12.909 -0.739 17.207 1.00 76.75 92 ALA A O 1
ATOM 727 N N . GLU A 1 93 ? -11.184 -0.902 18.652 1.00 85.38 93 GLU A N 1
ATOM 728 C CA . GLU A 1 93 ? -10.994 0.534 18.857 1.00 85.38 93 GLU A CA 1
ATOM 729 C C . GLU A 1 93 ? -9.830 1.064 18.017 1.00 85.38 93 GLU A C 1
ATOM 731 O O . GLU A 1 93 ? -9.832 2.226 17.622 1.00 85.38 93 GLU A O 1
ATOM 736 N N . HIS A 1 94 ? -8.860 0.205 17.705 1.00 88.12 94 HIS A N 1
ATOM 737 C CA . HIS A 1 94 ? -7.650 0.557 16.975 1.00 88.12 94 HIS A CA 1
ATOM 738 C C . HIS A 1 94 ? -7.659 -0.086 15.596 1.00 88.12 94 HIS A C 1
ATOM 740 O O . HIS A 1 94 ? -7.811 -1.299 15.469 1.00 88.12 94 HIS A O 1
ATOM 746 N N . PHE A 1 95 ? -7.453 0.739 14.579 1.00 91.00 95 PHE A N 1
ATOM 747 C CA . PHE A 1 95 ? -7.408 0.327 13.186 1.00 91.00 95 PHE A CA 1
ATOM 748 C C . PHE A 1 95 ? -6.051 0.679 12.594 1.00 91.00 95 PHE A C 1
ATOM 750 O O . PHE A 1 95 ? -5.459 1.703 12.949 1.00 91.00 95 PHE A O 1
ATOM 757 N N . ILE A 1 96 ? -5.567 -0.181 11.700 1.00 93.69 96 ILE A N 1
ATOM 758 C CA . ILE A 1 96 ? -4.263 -0.039 11.057 1.00 93.69 96 ILE A CA 1
ATOM 759 C C . ILE A 1 96 ? -4.456 -0.066 9.547 1.00 93.69 96 ILE A C 1
ATOM 761 O O . ILE A 1 96 ? -5.155 -0.922 9.008 1.00 93.69 96 ILE A O 1
ATOM 765 N N . PHE A 1 97 ? -3.819 0.862 8.853 1.00 95.25 97 PHE A N 1
ATOM 766 C CA . PHE A 1 97 ? -3.660 0.813 7.407 1.00 95.25 97 PHE A CA 1
ATOM 767 C C . PHE A 1 97 ? -2.214 1.121 7.052 1.00 95.25 97 PHE A C 1
ATOM 769 O O . PHE A 1 97 ? -1.507 1.803 7.790 1.00 95.25 97 PHE A O 1
ATOM 776 N N . VAL A 1 98 ? -1.780 0.635 5.902 1.00 95.88 98 VAL A N 1
ATOM 777 C CA . VAL A 1 98 ? -0.447 0.886 5.368 1.00 95.88 98 VAL A CA 1
ATOM 778 C C . VAL A 1 98 ? -0.600 1.662 4.073 1.00 95.88 98 VAL A C 1
ATOM 780 O O . VAL A 1 98 ? -1.544 1.444 3.313 1.00 95.88 98 VAL A O 1
ATOM 783 N N . PHE A 1 99 ? 0.301 2.596 3.805 1.00 94.31 99 PHE A N 1
ATOM 784 C CA . PHE A 1 99 ? 0.314 3.304 2.535 1.00 94.31 99 PHE A CA 1
ATOM 785 C C . PHE A 1 99 ? 1.727 3.462 1.999 1.00 94.31 99 PHE A C 1
ATOM 787 O O . PHE A 1 99 ? 2.678 3.700 2.741 1.00 94.31 99 PHE A O 1
ATOM 794 N N . ALA A 1 100 ? 1.831 3.331 0.683 1.00 92.25 100 ALA A N 1
ATOM 795 C CA . ALA A 1 100 ? 3.050 3.522 -0.077 1.00 92.25 100 ALA A CA 1
ATOM 796 C C . ALA A 1 100 ? 2.996 4.895 -0.751 1.00 92.25 100 ALA A C 1
ATOM 798 O O . ALA A 1 100 ? 1.990 5.255 -1.377 1.00 92.25 100 ALA A O 1
ATOM 799 N N . ALA A 1 101 ? 4.054 5.680 -0.593 1.00 90.56 101 ALA A N 1
ATOM 800 C CA . ALA A 1 101 ? 4.091 7.068 -1.019 1.00 90.56 101 ALA A CA 1
ATOM 801 C C . ALA A 1 101 ? 5.497 7.505 -1.457 1.00 90.56 101 ALA A C 1
ATOM 803 O O . ALA A 1 101 ? 6.480 6.800 -1.253 1.00 90.56 101 ALA A O 1
ATOM 804 N N . GLU A 1 102 ? 5.581 8.679 -2.071 1.00 88.81 102 GLU A N 1
ATOM 805 C CA . GLU A 1 102 ? 6.821 9.302 -2.524 1.00 88.81 102 GLU A CA 1
ATOM 806 C C . GLU A 1 102 ? 6.915 10.750 -2.022 1.00 88.81 102 GLU A C 1
ATOM 808 O O . GLU A 1 102 ? 5.906 11.458 -1.906 1.00 88.81 102 GLU A O 1
ATOM 813 N N . LYS A 1 103 ? 8.132 11.180 -1.666 1.00 88.25 103 LYS A N 1
ATOM 814 C CA . LYS A 1 103 ? 8.482 12.596 -1.485 1.00 88.25 103 LYS A CA 1
ATOM 815 C C . LYS A 1 103 ? 8.826 13.159 -2.860 1.00 88.25 103 LYS A C 1
ATOM 817 O O . LYS A 1 103 ? 9.841 12.765 -3.428 1.00 88.25 103 LYS A O 1
ATOM 822 N N . MET A 1 104 ? 7.998 14.051 -3.393 1.00 84.62 104 MET A N 1
ATOM 823 C CA . MET A 1 104 ? 8.123 14.538 -4.771 1.00 84.62 104 MET A CA 1
ATOM 824 C C . MET A 1 104 ? 9.420 15.323 -4.993 1.00 84.62 104 MET A C 1
ATOM 826 O O . MET A 1 104 ? 10.052 15.173 -6.033 1.00 84.62 104 MET A O 1
ATOM 830 N N . SER A 1 105 ? 9.849 16.116 -4.010 1.00 84.94 105 SER A N 1
ATOM 831 C CA . SER A 1 105 ? 11.058 16.942 -4.078 1.00 84.94 105 SER A CA 1
ATOM 832 C C . SER A 1 105 ? 12.347 16.130 -4.166 1.00 84.94 105 SER A C 1
ATOM 834 O O . SER A 1 105 ? 13.296 16.557 -4.821 1.00 84.94 105 SER A O 1
ATOM 836 N N . THR A 1 106 ? 12.387 14.966 -3.516 1.00 84.38 106 THR A N 1
ATOM 837 C CA . THR A 1 106 ? 13.578 14.112 -3.433 1.00 84.38 106 THR A CA 1
ATOM 838 C C . THR A 1 106 ? 13.428 12.792 -4.183 1.00 84.38 106 THR A C 1
ATOM 840 O O . THR A 1 106 ? 14.344 11.972 -4.133 1.00 84.38 106 THR A O 1
ATOM 843 N N . MET A 1 107 ? 12.285 12.563 -4.844 1.00 86.25 107 MET A N 1
ATOM 844 C CA . MET A 1 107 ? 11.926 11.299 -5.506 1.00 86.25 107 MET A CA 1
ATOM 845 C C . MET A 1 107 ? 12.240 10.092 -4.615 1.00 86.25 107 MET A C 1
ATOM 847 O O . MET A 1 107 ? 12.930 9.151 -5.009 1.00 86.25 107 MET A O 1
ATOM 851 N N . THR A 1 108 ? 11.872 10.208 -3.336 1.00 86.94 108 THR A N 1
ATOM 852 C CA . THR A 1 108 ? 12.197 9.201 -2.322 1.00 86.94 108 THR A CA 1
ATOM 853 C C . THR A 1 108 ? 10.938 8.419 -1.981 1.00 86.94 108 THR A C 1
ATOM 855 O O . THR A 1 108 ? 10.031 8.994 -1.364 1.00 86.94 108 THR A O 1
ATOM 858 N N . PRO A 1 109 ? 10.869 7.129 -2.341 1.00 88.75 109 PRO A N 1
ATOM 859 C CA . PRO A 1 109 ? 9.783 6.270 -1.925 1.00 88.75 109 PRO A CA 1
ATOM 860 C C . PRO A 1 109 ? 9.884 5.960 -0.434 1.00 88.75 109 PRO A C 1
ATOM 862 O O . PRO A 1 109 ? 10.969 5.782 0.126 1.00 88.75 109 PRO A O 1
ATOM 865 N N . TYR A 1 110 ? 8.730 5.876 0.209 1.00 89.44 110 TYR A N 1
ATOM 866 C CA . TYR A 1 110 ? 8.593 5.503 1.605 1.00 89.44 110 TYR A CA 1
ATOM 867 C C . TYR A 1 110 ? 7.281 4.751 1.820 1.00 89.44 110 TYR A C 1
ATOM 869 O O . TYR A 1 110 ? 6.308 4.904 1.076 1.00 89.44 110 TYR A O 1
ATOM 877 N N . VAL A 1 111 ? 7.254 3.937 2.863 1.00 92.69 111 VAL A N 1
ATOM 878 C CA . VAL A 1 111 ? 6.054 3.246 3.330 1.00 92.69 111 VAL A CA 1
ATOM 879 C C . VAL A 1 111 ? 5.714 3.759 4.717 1.00 92.69 111 VAL A C 1
ATOM 881 O O . VAL A 1 111 ? 6.610 4.052 5.506 1.00 92.69 111 VAL A O 1
ATOM 884 N N . CYS A 1 112 ? 4.429 3.904 5.017 1.00 93.31 112 CYS A N 1
ATOM 885 C CA . CYS A 1 112 ? 3.986 4.291 6.344 1.00 93.31 112 CYS A CA 1
ATOM 886 C C . CYS A 1 112 ? 2.875 3.398 6.867 1.00 93.31 112 CYS A C 1
ATOM 888 O O . CYS A 1 112 ? 2.024 2.929 6.113 1.00 93.31 112 CYS A O 1
ATOM 890 N N . ILE A 1 113 ? 2.840 3.285 8.186 1.00 95.31 113 ILE A N 1
ATOM 891 C CA . ILE A 1 113 ? 1.812 2.618 8.967 1.00 95.31 113 ILE A CA 1
ATOM 892 C C . ILE A 1 113 ? 0.994 3.702 9.660 1.00 95.31 113 ILE A C 1
ATOM 894 O O . ILE A 1 113 ? 1.522 4.497 10.441 1.00 95.31 113 ILE A O 1
ATOM 898 N N . GLY A 1 114 ? -0.288 3.774 9.324 1.00 93.94 114 GLY A N 1
ATOM 899 C CA . GLY A 1 114 ? -1.266 4.645 9.952 1.00 93.94 114 GLY A CA 1
ATOM 900 C C . GLY A 1 114 ? -2.054 3.883 11.008 1.00 93.94 114 GLY A C 1
ATOM 901 O O . GLY A 1 114 ? -2.708 2.893 10.694 1.00 93.94 114 GLY A O 1
ATOM 902 N N . HIS A 1 115 ? -2.031 4.378 12.242 1.00 92.94 115 HIS A N 1
ATOM 903 C CA . HIS A 1 115 ? -2.913 3.929 13.313 1.00 92.94 115 HIS A CA 1
ATOM 904 C C . HIS A 1 115 ? -3.996 4.971 13.538 1.00 92.94 115 HIS A C 1
ATOM 906 O O . HIS A 1 115 ? -3.710 6.171 13.556 1.00 92.94 115 HIS A O 1
ATOM 912 N N . ILE A 1 116 ? -5.227 4.525 13.760 1.00 92.00 116 ILE A N 1
ATOM 913 C CA . ILE A 1 116 ? -6.333 5.414 14.102 1.00 92.00 116 ILE A CA 1
ATOM 914 C C . ILE A 1 116 ? -7.247 4.794 15.154 1.00 92.00 116 ILE A C 1
ATOM 916 O O . ILE A 1 116 ? -7.552 3.602 15.117 1.00 92.00 116 ILE A O 1
ATOM 920 N N . MET A 1 117 ? -7.662 5.625 16.107 1.00 89.25 117 MET A N 1
ATOM 921 C CA . MET A 1 117 ? -8.640 5.278 17.131 1.00 89.25 117 MET A CA 1
ATOM 922 C C . MET A 1 117 ? -10.050 5.649 16.678 1.00 89.25 117 MET A C 1
ATOM 924 O O . MET A 1 117 ? -10.305 6.794 16.298 1.00 89.25 117 MET A O 1
ATOM 928 N N . LYS A 1 118 ? -10.975 4.694 16.746 1.00 86.44 118 LYS A N 1
ATOM 929 C CA . LYS A 1 118 ? -12.359 4.848 16.290 1.00 86.44 118 LYS A CA 1
ATOM 930 C C . LYS A 1 118 ? -13.141 5.879 17.099 1.00 86.44 118 LYS A C 1
ATOM 932 O O . LYS A 1 118 ? -13.830 6.704 16.511 1.00 86.44 118 LYS A O 1
ATOM 937 N N . SER A 1 119 ? -13.042 5.863 18.424 1.00 84.69 119 SER A N 1
ATOM 938 C CA . SER A 1 119 ? -13.830 6.736 19.305 1.00 84.69 119 SER A CA 1
ATOM 939 C C . SER A 1 119 ? -13.407 8.206 19.257 1.00 84.69 119 SER A C 1
ATOM 941 O O . SER A 1 119 ? -14.243 9.094 19.418 1.00 84.69 119 SER A O 1
ATOM 943 N N . THR A 1 120 ? -12.119 8.473 19.029 1.00 87.69 120 THR A N 1
ATOM 944 C CA . THR A 1 120 ? -11.540 9.823 19.120 1.00 87.69 120 THR A CA 1
ATOM 945 C C . THR A 1 120 ? -11.068 10.389 17.785 1.00 87.69 120 THR A C 1
ATOM 947 O O . THR A 1 120 ? -10.758 11.576 17.714 1.00 87.69 120 THR A O 1
ATOM 950 N N . CYS A 1 121 ? -10.969 9.566 16.736 1.00 89.12 121 CYS A N 1
ATOM 951 C CA . CYS A 1 121 ? -10.279 9.900 15.488 1.00 89.12 121 CYS A CA 1
ATOM 952 C C . CYS A 1 121 ? -8.816 10.350 15.680 1.00 89.12 121 CYS A C 1
ATOM 954 O O . CYS A 1 121 ? -8.240 10.964 14.779 1.00 89.12 121 CYS A O 1
ATOM 956 N N . ILE A 1 122 ? -8.196 10.058 16.832 1.00 90.56 122 ILE A N 1
ATOM 957 C CA . ILE A 1 122 ? -6.773 10.328 17.048 1.00 90.56 122 ILE A CA 1
ATOM 958 C C . ILE A 1 122 ? -5.974 9.348 16.201 1.00 90.56 122 ILE A C 1
ATOM 960 O O . ILE A 1 122 ? -6.226 8.142 16.224 1.00 90.56 122 ILE A O 1
ATOM 964 N N . SER A 1 123 ? -5.002 9.877 15.464 1.00 91.25 123 SER A N 1
ATOM 965 C CA . SER A 1 123 ? -4.201 9.094 14.540 1.00 91.25 123 SER A CA 1
ATOM 966 C C . SER A 1 123 ? -2.710 9.344 14.686 1.00 91.25 123 SER A C 1
ATOM 968 O O . SER A 1 123 ? -2.290 10.487 14.880 1.00 91.25 123 SER A O 1
ATOM 970 N N . THR A 1 124 ? -1.915 8.301 14.487 1.00 91.81 124 THR A N 1
ATOM 971 C CA . THR A 1 124 ? -0.455 8.378 14.397 1.00 91.81 124 THR A CA 1
ATOM 972 C C . THR A 1 124 ? 0.014 7.732 13.102 1.00 91.81 124 THR A C 1
ATOM 974 O O . THR A 1 124 ? -0.643 6.847 12.558 1.00 91.81 124 THR A O 1
ATOM 977 N N . VAL A 1 125 ? 1.138 8.211 12.574 1.00 91.94 125 VAL A N 1
ATOM 978 C CA . VAL A 1 125 ? 1.742 7.668 11.358 1.00 91.94 125 VAL A CA 1
ATOM 979 C C . VAL A 1 125 ? 3.227 7.461 11.608 1.00 91.94 125 VAL A C 1
ATOM 981 O O . VAL A 1 125 ? 3.912 8.386 12.044 1.00 91.94 125 VAL A O 1
ATOM 984 N N . GLN A 1 126 ? 3.715 6.262 11.317 1.00 93.25 126 GLN A N 1
ATOM 985 C CA . GLN A 1 126 ? 5.133 5.912 11.345 1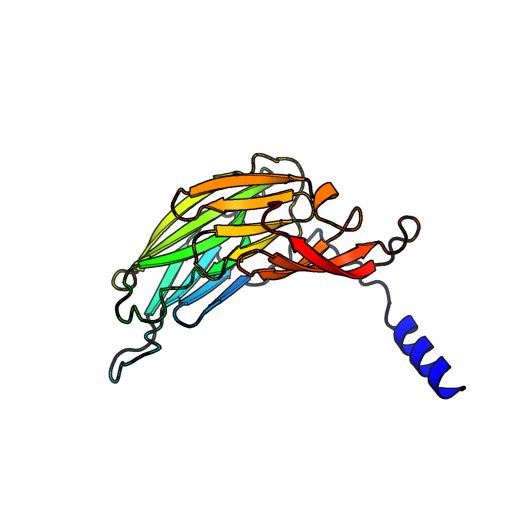.00 93.25 126 GLN A CA 1
ATOM 986 C C . GLN A 1 126 ? 5.576 5.594 9.924 1.00 93.25 126 GLN A C 1
ATOM 988 O O . GLN A 1 126 ? 4.868 4.879 9.229 1.00 93.25 126 GLN A O 1
ATOM 993 N N . CYS A 1 127 ? 6.698 6.153 9.475 1.00 90.88 127 CYS A N 1
ATOM 994 C CA . CYS A 1 127 ? 7.153 6.027 8.092 1.00 90.88 127 CYS A CA 1
ATOM 995 C C . CYS A 1 127 ? 8.595 5.539 8.032 1.00 90.88 127 CYS A C 1
ATOM 997 O O . CYS A 1 127 ? 9.424 5.971 8.834 1.00 90.88 127 CYS A O 1
ATOM 999 N N . THR A 1 128 ? 8.882 4.725 7.025 1.00 90.56 128 THR A N 1
ATOM 1000 C CA . THR A 1 128 ? 10.202 4.174 6.737 1.00 90.56 128 THR A CA 1
ATOM 1001 C C . THR A 1 128 ? 10.547 4.486 5.284 1.00 90.56 128 THR A C 1
ATOM 1003 O O . THR A 1 128 ? 9.815 4.111 4.366 1.00 90.56 128 THR A O 1
ATOM 1006 N N . ASP A 1 129 ? 11.644 5.217 5.075 1.00 88.75 129 ASP A N 1
ATOM 1007 C CA . ASP A 1 129 ? 12.156 5.536 3.740 1.00 88.75 129 ASP A CA 1
ATOM 1008 C C . ASP A 1 129 ? 12.783 4.275 3.110 1.00 88.75 129 ASP A C 1
ATOM 1010 O O . ASP A 1 129 ? 13.495 3.526 3.777 1.00 88.75 129 ASP A O 1
ATOM 1014 N N . MET A 1 130 ? 12.562 4.054 1.811 1.00 83.12 130 MET A N 1
ATOM 1015 C CA . MET A 1 130 ? 13.030 2.853 1.094 1.00 83.12 130 MET A CA 1
ATOM 1016 C C . MET A 1 130 ? 14.507 2.928 0.652 1.00 83.12 130 MET A C 1
ATOM 1018 O O . MET A 1 130 ? 15.005 2.015 -0.003 1.00 83.12 130 MET A O 1
ATOM 1022 N N . GLY A 1 131 ? 15.222 4.011 0.985 1.00 67.56 131 GLY A N 1
ATOM 1023 C CA . GLY A 1 131 ? 16.660 4.189 0.720 1.00 67.56 131 GLY A CA 1
ATOM 1024 C C . GLY A 1 131 ? 17.060 4.380 -0.752 1.00 67.56 131 GLY A C 1
ATOM 1025 O O . GLY A 1 131 ? 18.213 4.701 -1.030 1.00 67.56 131 GLY A O 1
ATOM 1026 N N . THR A 1 132 ? 16.132 4.229 -1.698 1.00 62.31 132 THR A N 1
ATOM 1027 C CA . THR A 1 132 ? 16.365 4.350 -3.142 1.00 62.31 132 THR A CA 1
ATOM 1028 C C . THR A 1 132 ? 15.913 5.718 -3.653 1.00 62.31 132 THR A C 1
ATOM 1030 O O . THR A 1 132 ? 14.767 5.916 -4.036 1.00 62.31 132 THR A O 1
ATOM 1033 N N . GLY A 1 133 ? 16.815 6.700 -3.644 1.00 56.44 133 GLY A N 1
ATOM 1034 C CA . GLY A 1 133 ? 16.597 7.963 -4.356 1.00 56.44 133 GLY A CA 1
ATOM 1035 C C . GLY A 1 133 ? 16.929 7.815 -5.842 1.00 56.44 133 GLY A C 1
ATOM 1036 O O . GLY A 1 133 ? 17.909 7.154 -6.183 1.00 56.44 133 GLY A O 1
ATOM 1037 N N . GLY A 1 134 ? 16.154 8.452 -6.722 1.00 57.97 134 GLY A N 1
ATOM 1038 C CA . GLY A 1 134 ? 16.626 8.744 -8.084 1.00 57.97 134 GLY A CA 1
ATOM 1039 C C . GLY A 1 134 ? 15.612 8.614 -9.213 1.00 57.97 134 GLY A C 1
ATOM 1040 O O . GLY A 1 134 ? 15.893 9.116 -10.297 1.00 57.97 134 GLY A O 1
ATOM 1041 N N . PHE A 1 135 ? 14.448 7.998 -8.988 1.00 67.50 135 PHE A N 1
ATOM 1042 C CA . PHE A 1 135 ? 13.410 7.884 -10.015 1.00 67.50 135 PHE A CA 1
ATOM 1043 C C . PHE A 1 135 ? 12.017 7.926 -9.401 1.00 67.50 135 PHE A C 1
ATOM 1045 O O . PHE A 1 135 ? 11.751 7.207 -8.434 1.00 67.50 135 PHE A O 1
ATOM 1052 N N . HIS A 1 136 ? 11.131 8.703 -10.026 1.00 75.69 136 HIS A N 1
ATOM 1053 C CA . HIS A 1 136 ? 9.712 8.686 -9.704 1.00 75.69 136 HIS A CA 1
ATOM 1054 C C . HIS A 1 136 ? 9.165 7.264 -9.752 1.00 75.69 136 HIS A C 1
ATOM 1056 O O . HIS A 1 136 ? 9.316 6.551 -10.750 1.00 75.69 136 HIS A O 1
ATOM 1062 N N . GLN A 1 137 ? 8.502 6.855 -8.675 1.00 72.44 137 GLN A N 1
ATOM 1063 C CA . GLN A 1 137 ? 7.769 5.597 -8.665 1.00 72.44 137 GLN A CA 1
ATOM 1064 C C . GLN A 1 137 ? 6.406 5.821 -9.310 1.00 72.44 137 GLN A C 1
ATOM 1066 O O . GLN A 1 137 ? 5.417 6.083 -8.637 1.00 72.44 137 GLN A O 1
ATOM 1071 N N . GLU A 1 138 ? 6.332 5.724 -10.635 1.00 65.69 138 GLU A N 1
ATOM 1072 C CA . GLU A 1 138 ? 5.069 5.916 -11.365 1.00 65.69 138 GLU A CA 1
ATOM 1073 C C . GLU A 1 138 ? 3.969 4.962 -10.864 1.00 65.69 138 GLU A C 1
ATOM 1075 O O . GLU A 1 138 ? 2.794 5.331 -10.765 1.00 65.69 138 GLU A O 1
ATOM 1080 N N . TYR A 1 139 ? 4.377 3.754 -10.465 1.00 76.88 139 TYR A N 1
ATOM 1081 C CA . TYR A 1 139 ? 3.497 2.691 -10.009 1.00 76.88 139 TYR A CA 1
ATOM 1082 C C . TYR A 1 139 ? 4.063 2.033 -8.770 1.00 76.88 139 TYR A C 1
ATOM 1084 O O . TYR A 1 139 ? 5.179 1.514 -8.775 1.00 76.88 139 TYR A O 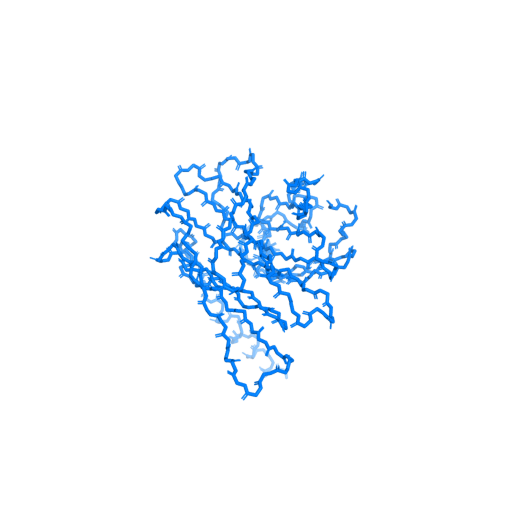1
ATOM 1092 N N . PHE A 1 140 ? 3.266 2.051 -7.709 1.00 86.19 140 PHE A N 1
ATOM 1093 C CA . PHE A 1 140 ? 3.641 1.452 -6.448 1.00 86.19 140 PHE A CA 1
ATOM 1094 C C . PHE A 1 140 ? 2.392 0.898 -5.772 1.00 86.19 140 PHE A C 1
ATOM 1096 O O . PHE A 1 140 ? 1.540 1.656 -5.307 1.00 86.19 140 PHE A O 1
ATOM 1103 N N . LEU A 1 141 ? 2.264 -0.426 -5.787 1.00 90.69 141 LEU A N 1
ATOM 1104 C CA . LEU A 1 141 ? 1.156 -1.155 -5.181 1.00 90.69 141 LEU A CA 1
ATOM 1105 C C . LEU A 1 141 ? 1.549 -1.626 -3.783 1.00 90.69 141 LEU A C 1
ATOM 1107 O O . LEU A 1 141 ? 2.715 -1.930 -3.541 1.00 90.69 141 LEU A O 1
ATOM 1111 N N . ILE A 1 142 ? 0.573 -1.697 -2.878 1.00 94.56 142 ILE A N 1
ATOM 1112 C CA . ILE A 1 142 ? 0.750 -2.252 -1.534 1.00 94.56 142 ILE A CA 1
ATOM 1113 C C . ILE A 1 142 ? -0.475 -3.063 -1.128 1.00 94.56 142 ILE A C 1
ATOM 1115 O O . ILE A 1 142 ? -1.595 -2.714 -1.500 1.00 94.56 142 ILE A O 1
ATOM 1119 N N . GLY A 1 143 ? -0.239 -4.160 -0.421 1.00 93.81 143 GLY A N 1
ATOM 1120 C CA . GLY A 1 143 ? -1.230 -5.146 -0.015 1.00 93.81 143 GLY A CA 1
ATOM 1121 C C . GLY A 1 143 ? -0.750 -5.838 1.247 1.00 93.81 143 GLY A C 1
ATOM 1122 O O . GLY A 1 143 ? 0.424 -5.748 1.599 1.00 93.81 143 GLY A O 1
ATOM 1123 N N . VAL A 1 144 ? -1.672 -6.467 1.958 1.00 93.50 144 VAL A N 1
ATOM 1124 C CA . VAL A 1 144 ? -1.437 -7.047 3.281 1.00 93.50 144 VAL A CA 1
ATOM 1125 C C . VAL A 1 144 ? -1.802 -8.524 3.210 1.00 93.50 144 VAL A C 1
ATOM 1127 O O . VAL A 1 144 ? -2.752 -8.872 2.511 1.00 93.50 144 VAL A O 1
ATOM 1130 N N . ASP A 1 145 ? -1.036 -9.381 3.885 1.00 90.81 145 ASP A N 1
ATOM 1131 C CA . ASP A 1 145 ? -1.358 -10.808 3.975 1.00 90.81 145 ASP A 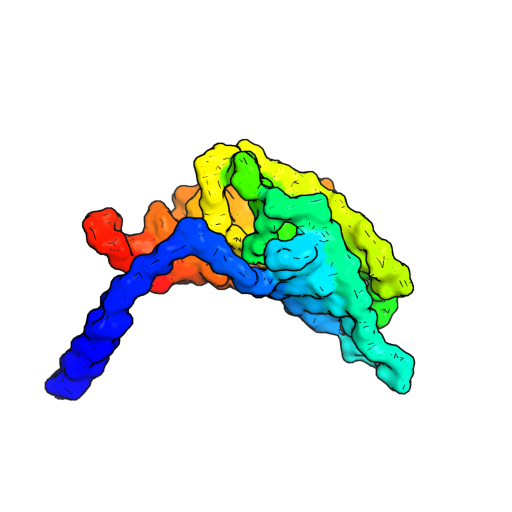CA 1
ATOM 1132 C C . ASP A 1 145 ? -2.668 -11.066 4.733 1.00 90.81 145 ASP A C 1
ATOM 1134 O O . ASP A 1 145 ? -3.210 -10.193 5.419 1.00 90.81 145 ASP A O 1
ATOM 1138 N N . ASN A 1 146 ? -3.185 -12.294 4.650 1.00 87.62 146 ASN A N 1
ATOM 1139 C CA . ASN A 1 146 ? -4.461 -12.628 5.292 1.00 87.62 146 ASN A CA 1
ATOM 1140 C C . ASN A 1 146 ? -4.401 -12.482 6.818 1.00 87.62 146 ASN A C 1
ATOM 1142 O O . ASN A 1 146 ? -5.427 -12.250 7.460 1.00 87.62 146 ASN A O 1
ATOM 1146 N N . ASN A 1 147 ? -3.208 -12.629 7.400 1.00 87.56 147 ASN A N 1
ATOM 1147 C CA . ASN A 1 147 ? -2.995 -12.529 8.839 1.00 87.56 147 ASN A CA 1
ATOM 1148 C C . ASN A 1 147 ? -2.819 -11.084 9.329 1.00 87.56 147 ASN A C 1
ATOM 1150 O O . ASN A 1 147 ? -2.863 -10.856 10.537 1.00 87.56 147 ASN A O 1
ATOM 1154 N N . GLY A 1 148 ? -2.631 -10.111 8.433 1.00 89.00 148 GLY A N 1
ATOM 1155 C CA . GLY A 1 148 ? -2.412 -8.718 8.810 1.00 89.00 148 GLY A CA 1
ATOM 1156 C C . GLY A 1 148 ? -1.045 -8.442 9.439 1.00 89.00 148 GLY A C 1
ATOM 1157 O O . GLY A 1 148 ? -0.888 -7.424 10.110 1.00 89.00 148 GLY A O 1
ATOM 1158 N N . ILE A 1 149 ? -0.075 -9.344 9.271 1.00 91.12 149 ILE A N 1
ATOM 1159 C CA . ILE A 1 149 ? 1.258 -9.250 9.886 1.00 91.12 149 ILE A CA 1
ATOM 1160 C C . ILE A 1 149 ? 2.214 -8.524 8.947 1.00 91.12 149 ILE A C 1
ATOM 1162 O O . ILE A 1 149 ? 2.981 -7.658 9.380 1.00 91.12 149 ILE A O 1
ATOM 1166 N N . PHE A 1 150 ? 2.152 -8.861 7.660 1.00 93.44 150 PHE A N 1
ATOM 1167 C CA . PHE A 1 150 ? 3.074 -8.346 6.662 1.00 93.44 150 PHE A CA 1
ATOM 1168 C C . PHE A 1 150 ? 2.347 -7.533 5.600 1.00 93.44 150 PHE A C 1
ATOM 1170 O O . PHE A 1 150 ? 1.303 -7.933 5.085 1.00 93.44 150 PHE A O 1
ATOM 1177 N N . ALA A 1 151 ? 2.947 -6.404 5.232 1.00 94.50 151 ALA A N 1
ATOM 1178 C CA . ALA A 1 151 ? 2.596 -5.680 4.023 1.00 94.50 151 ALA A CA 1
ATOM 1179 C C . ALA A 1 151 ? 3.652 -5.930 2.947 1.00 94.50 151 ALA A C 1
ATOM 1181 O O . ALA A 1 151 ? 4.852 -5.806 3.197 1.00 94.50 151 ALA A O 1
ATOM 1182 N N . TYR A 1 152 ? 3.195 -6.232 1.741 1.00 93.75 152 TYR A N 1
ATOM 1183 C CA . TYR A 1 152 ? 4.032 -6.406 0.565 1.00 93.75 152 TYR A CA 1
ATOM 1184 C C . TYR A 1 152 ? 3.785 -5.252 -0.385 1.00 93.75 152 TYR A C 1
ATOM 1186 O O . TYR A 1 152 ? 2.633 -4.882 -0.637 1.00 93.75 152 TYR A O 1
ATOM 1194 N N . GLY A 1 153 ? 4.860 -4.683 -0.916 1.00 91.88 153 GLY A N 1
ATOM 1195 C CA . GLY A 1 153 ? 4.752 -3.645 -1.924 1.00 91.88 153 GLY A CA 1
ATOM 1196 C C . GLY A 1 153 ? 5.608 -3.920 -3.140 1.00 91.88 153 GLY A C 1
ATOM 1197 O O . GLY A 1 153 ? 6.700 -4.475 -3.044 1.00 91.88 153 GLY A O 1
ATOM 1198 N N . PHE A 1 154 ? 5.085 -3.506 -4.287 1.00 88.75 154 PHE A N 1
ATOM 1199 C CA . PHE A 1 154 ? 5.648 -3.791 -5.595 1.00 88.75 154 PHE A CA 1
ATOM 1200 C C . PHE A 1 154 ? 5.671 -2.519 -6.433 1.00 88.75 154 PHE A C 1
ATOM 1202 O O . PHE A 1 154 ? 4.629 -1.888 -6.640 1.00 88.75 154 PHE A O 1
ATOM 1209 N N . SER A 1 155 ? 6.850 -2.155 -6.926 1.00 86.12 155 SER A N 1
ATOM 1210 C CA . SER A 1 155 ? 7.043 -1.048 -7.858 1.00 86.12 155 SER A CA 1
ATOM 1211 C C . SER A 1 155 ? 7.708 -1.522 -9.152 1.00 86.12 155 SER A C 1
ATOM 1213 O O . SER A 1 155 ? 7.982 -2.706 -9.352 1.00 86.12 155 SER A O 1
ATOM 1215 N N . ASN A 1 156 ? 7.970 -0.599 -10.070 1.00 80.00 156 ASN A N 1
ATOM 1216 C CA . ASN A 1 156 ? 8.765 -0.878 -11.266 1.00 80.00 156 ASN A CA 1
ATOM 1217 C C . ASN A 1 156 ? 10.259 -1.133 -10.958 1.00 80.00 156 ASN A C 1
ATOM 1219 O O . ASN A 1 156 ? 10.956 -1.720 -11.786 1.00 80.00 156 ASN A O 1
ATOM 1223 N N . SER A 1 157 ? 10.757 -0.739 -9.780 1.00 79.88 157 SER A N 1
ATOM 1224 C CA . SER A 1 157 ? 12.192 -0.764 -9.445 1.00 79.88 157 SER A CA 1
ATOM 1225 C C . SER A 1 157 ? 12.564 -1.613 -8.226 1.00 79.88 157 SER A C 1
ATOM 1227 O O . SER A 1 157 ? 13.680 -2.135 -8.161 1.00 79.88 157 SER A O 1
ATOM 1229 N N . PHE A 1 158 ? 11.643 -1.813 -7.285 1.00 84.00 158 PHE A N 1
ATOM 1230 C CA . PHE A 1 158 ? 11.859 -2.678 -6.127 1.00 84.00 158 PHE A CA 1
ATOM 1231 C C . PHE A 1 158 ? 10.576 -3.401 -5.695 1.00 84.00 158 PHE A C 1
ATOM 1233 O O . PHE A 1 158 ? 9.459 -3.013 -6.042 1.00 84.00 158 PHE A O 1
ATOM 1240 N N . ALA A 1 159 ? 10.749 -4.455 -4.906 1.00 88.44 159 ALA A N 1
ATOM 1241 C CA . ALA A 1 159 ? 9.692 -5.066 -4.117 1.00 88.44 159 ALA A CA 1
ATOM 1242 C C . ALA A 1 159 ? 10.152 -5.184 -2.664 1.00 88.44 159 ALA A C 1
ATOM 1244 O O . ALA A 1 159 ? 11.344 -5.356 -2.398 1.00 88.44 159 ALA A O 1
ATOM 1245 N N . PHE A 1 160 ? 9.218 -5.075 -1.724 1.00 89.94 160 PHE A N 1
ATOM 1246 C CA . PHE A 1 160 ? 9.545 -5.112 -0.305 1.00 89.94 160 PHE A CA 1
ATOM 1247 C C . PHE A 1 160 ? 8.535 -5.889 0.523 1.00 89.94 160 PHE A C 1
ATOM 1249 O O . PHE A 1 160 ? 7.370 -6.032 0.144 1.00 89.94 160 PHE A O 1
ATOM 1256 N N . LYS A 1 161 ? 8.999 -6.292 1.705 1.00 92.69 161 LYS A N 1
ATOM 1257 C CA . LYS A 1 161 ? 8.195 -6.853 2.787 1.00 92.69 161 LYS A CA 1
ATOM 1258 C C . LYS A 1 161 ? 8.382 -6.043 4.061 1.00 92.69 161 LYS A C 1
ATOM 1260 O O . LYS A 1 161 ? 9.498 -5.899 4.562 1.00 92.69 161 LYS A O 1
ATOM 1265 N N . LEU A 1 162 ? 7.286 -5.520 4.590 1.00 93.56 162 LEU A N 1
ATOM 1266 C CA . LEU A 1 162 ? 7.224 -4.759 5.833 1.00 93.56 162 LEU A CA 1
ATOM 1267 C C . LEU A 1 162 ? 6.544 -5.601 6.907 1.00 93.56 162 LEU A C 1
ATOM 1269 O O . LEU A 1 162 ? 5.407 -6.025 6.724 1.00 93.56 162 LEU A O 1
ATOM 1273 N N . ASP A 1 163 ? 7.217 -5.783 8.038 1.00 93.19 163 ASP A N 1
ATOM 1274 C CA . ASP A 1 163 ? 6.572 -6.210 9.277 1.00 93.19 163 ASP A CA 1
ATOM 1275 C C . ASP A 1 163 ? 5.816 -5.013 9.865 1.00 93.19 163 ASP A C 1
ATOM 1277 O O . ASP A 1 163 ? 6.423 -4.002 10.238 1.00 93.19 163 ASP A O 1
ATOM 1281 N N . ILE A 1 164 ? 4.486 -5.116 9.904 1.00 93.81 164 ILE A N 1
ATOM 1282 C CA . ILE A 1 164 ? 3.598 -4.024 10.315 1.00 93.81 164 ILE A CA 1
ATOM 1283 C C . ILE A 1 164 ? 3.767 -3.717 11.809 1.00 93.81 164 ILE A C 1
ATOM 1285 O O . ILE A 1 164 ? 3.710 -2.561 12.221 1.00 93.81 164 ILE A O 1
ATOM 1289 N N . TYR A 1 165 ? 4.000 -4.727 12.641 1.00 91.19 165 TYR A N 1
ATOM 1290 C CA . TYR A 1 165 ? 4.062 -4.541 14.090 1.00 91.19 165 TYR A CA 1
ATOM 1291 C C . TYR A 1 165 ? 5.461 -4.151 14.565 1.00 91.19 165 TYR A C 1
ATOM 1293 O O . TYR A 1 165 ? 5.591 -3.396 15.529 1.00 91.19 165 TYR A O 1
ATOM 1301 N N . ALA A 1 166 ? 6.504 -4.615 13.875 1.00 91.69 166 ALA A N 1
ATOM 1302 C CA . ALA A 1 166 ? 7.876 -4.182 14.119 1.00 91.69 166 ALA A CA 1
ATOM 1303 C C . ALA A 1 166 ? 8.229 -2.857 13.415 1.00 91.69 166 ALA A C 1
ATOM 1305 O O . ALA A 1 166 ? 9.281 -2.286 13.701 1.00 91.69 166 ALA A O 1
ATOM 1306 N N . ASN A 1 167 ? 7.382 -2.379 12.492 1.00 89.38 167 ASN A N 1
ATOM 1307 C CA . ASN A 1 167 ? 7.654 -1.252 11.592 1.00 89.38 167 ASN A CA 1
ATOM 1308 C C . ASN A 1 167 ? 9.035 -1.369 10.916 1.00 89.38 167 ASN A C 1
ATOM 1310 O O . ASN A 1 167 ? 9.822 -0.420 10.877 1.00 89.38 167 ASN A O 1
ATOM 1314 N N . ASN A 1 168 ? 9.351 -2.564 10.419 1.00 90.31 168 ASN A N 1
ATOM 1315 C CA . ASN A 1 168 ? 10.659 -2.866 9.854 1.00 90.31 168 ASN A CA 1
ATOM 1316 C C . ASN A 1 168 ? 10.535 -3.492 8.466 1.00 90.31 168 ASN A C 1
ATOM 1318 O O . ASN A 1 168 ? 9.784 -4.448 8.267 1.00 90.31 168 ASN A O 1
ATOM 1322 N N . ILE A 1 169 ? 11.303 -2.971 7.511 1.00 88.44 169 ILE A N 1
ATOM 1323 C CA . ILE A 1 169 ? 11.422 -3.580 6.188 1.00 88.44 169 ILE A CA 1
ATOM 1324 C C . ILE A 1 169 ? 12.359 -4.776 6.335 1.00 88.44 169 ILE A C 1
ATOM 1326 O O . ILE A 1 169 ? 13.545 -4.626 6.619 1.00 88.44 169 ILE A O 1
ATOM 1330 N N . THR A 1 170 ? 11.803 -5.970 6.178 1.00 83.75 170 THR A N 1
ATOM 1331 C CA . THR A 1 170 ? 12.520 -7.237 6.376 1.00 83.75 170 THR A CA 1
ATOM 1332 C C . THR A 1 170 ? 13.182 -7.734 5.098 1.00 83.75 170 THR A C 1
ATOM 1334 O O . THR A 1 170 ? 14.194 -8.429 5.173 1.00 83.75 170 THR A O 1
ATOM 1337 N N . LEU A 1 171 ? 12.689 -7.301 3.935 1.00 76.12 171 LEU A N 1
ATOM 1338 C CA . LEU A 1 171 ? 13.361 -7.495 2.659 1.00 76.12 171 LEU A CA 1
ATOM 1339 C C . LEU A 1 171 ? 13.075 -6.349 1.691 1.00 76.12 171 LEU A C 1
ATOM 1341 O O . LEU A 1 171 ? 11.967 -5.811 1.652 1.00 76.12 171 LEU A O 1
ATOM 1345 N N . ASN A 1 172 ? 14.084 -6.016 0.889 1.00 75.00 172 ASN A N 1
ATOM 1346 C CA . ASN A 1 172 ? 14.001 -5.095 -0.234 1.00 75.00 172 ASN A CA 1
ATOM 1347 C C . ASN A 1 172 ? 14.818 -5.679 -1.397 1.00 75.00 172 ASN A C 1
ATOM 1349 O O . ASN A 1 172 ? 16.045 -5.759 -1.311 1.00 75.00 172 ASN A O 1
ATOM 1353 N N . VAL A 1 173 ? 14.142 -6.129 -2.452 1.00 78.81 173 VAL A N 1
ATOM 1354 C CA . VAL A 1 173 ? 14.767 -6.743 -3.633 1.00 78.81 173 VAL A CA 1
ATOM 1355 C C . VAL A 1 173 ? 14.563 -5.876 -4.863 1.00 78.81 173 VAL A C 1
ATOM 1357 O O . VAL A 1 173 ? 13.499 -5.293 -5.067 1.00 78.81 173 VAL A O 1
ATOM 1360 N N . SER A 1 174 ? 15.581 -5.815 -5.722 1.00 76.50 174 SER A N 1
ATOM 1361 C CA . SER A 1 174 ? 15.440 -5.201 -7.042 1.00 76.50 174 SER A CA 1
ATOM 1362 C C . SER A 1 174 ? 14.475 -6.008 -7.903 1.00 76.50 174 SER A C 1
ATOM 1364 O O . SER A 1 174 ? 14.494 -7.237 -7.886 1.00 76.50 174 SER A O 1
ATOM 1366 N N . THR A 1 175 ? 13.708 -5.334 -8.745 1.00 70.81 175 THR A N 1
ATOM 1367 C CA . THR A 1 175 ? 12.668 -5.970 -9.561 1.00 70.81 175 THR A CA 1
ATOM 1368 C C . THR A 1 175 ? 13.154 -6.944 -10.628 1.00 70.81 175 THR A C 1
ATOM 1370 O O . THR A 1 175 ? 12.363 -7.755 -11.103 1.00 70.81 175 THR A O 1
ATOM 1373 N N . ASN A 1 176 ? 14.447 -6.951 -10.954 1.00 71.00 176 ASN A N 1
ATOM 1374 C CA . ASN A 1 176 ? 15.037 -7.915 -11.890 1.00 71.00 176 ASN A CA 1
ATOM 1375 C C . ASN A 1 176 ? 14.899 -9.380 -11.437 1.00 71.00 176 ASN A C 1
ATOM 1377 O O . ASN A 1 176 ? 14.984 -10.275 -12.270 1.00 71.00 176 ASN A O 1
ATOM 1381 N N . SER A 1 177 ? 14.703 -9.633 -10.139 1.00 68.62 177 SER A N 1
ATOM 1382 C CA . SER A 1 177 ? 14.452 -10.976 -9.599 1.00 68.62 177 SER A CA 1
ATOM 1383 C C . SER A 1 177 ? 12.967 -11.282 -9.382 1.00 68.62 177 SER A C 1
ATOM 1385 O O . SER A 1 177 ? 12.636 -12.387 -8.966 1.00 68.62 177 SER A O 1
ATOM 1387 N N . VAL A 1 178 ? 12.085 -10.307 -9.618 1.00 74.81 178 VAL A N 1
ATOM 1388 C CA . VAL A 1 178 ? 10.647 -10.385 -9.314 1.00 74.81 178 VAL A CA 1
ATOM 1389 C C . VAL A 1 178 ? 9.815 -10.393 -10.595 1.00 74.81 178 VAL A C 1
ATOM 1391 O O . VAL A 1 178 ? 8.843 -11.135 -10.695 1.00 74.81 178 VAL A O 1
ATOM 1394 N N . TRP A 1 179 ? 10.195 -9.587 -11.590 1.00 79.50 179 TRP A N 1
ATOM 1395 C CA . TRP A 1 179 ? 9.449 -9.451 -12.836 1.00 79.50 179 TRP A CA 1
ATOM 1396 C C . TRP A 1 179 ? 9.950 -10.390 -13.931 1.00 79.50 179 TRP A C 1
ATOM 1398 O O . TRP A 1 179 ? 11.153 -10.609 -14.057 1.00 79.50 179 TRP A O 1
ATOM 1408 N N . PRO A 1 180 ? 9.045 -10.884 -14.796 1.00 67.06 180 PRO A N 1
ATOM 1409 C CA . PRO A 1 180 ? 9.426 -11.730 -15.922 1.00 67.06 180 PRO A CA 1
ATOM 1410 C C . PRO A 1 180 ? 10.223 -10.976 -17.003 1.00 67.06 180 PRO A C 1
ATOM 1412 O O . PRO A 1 180 ? 10.874 -11.615 -17.825 1.00 67.06 180 PRO A O 1
ATOM 1415 N N . SER A 1 181 ? 10.171 -9.637 -17.032 1.00 67.00 181 SER A N 1
ATOM 1416 C CA . SER A 1 181 ? 10.860 -8.806 -18.026 1.00 67.00 181 SER A CA 1
ATOM 1417 C C . SER A 1 181 ? 11.291 -7.451 -17.459 1.00 67.00 181 SER A C 1
ATOM 1419 O O . SER A 1 181 ? 10.618 -6.882 -16.593 1.00 67.00 181 SER A O 1
ATOM 1421 N N . SER A 1 182 ? 12.361 -6.875 -18.017 1.00 65.38 182 SER A N 1
ATOM 1422 C CA . SER A 1 182 ? 12.715 -5.473 -17.782 1.00 65.38 182 SER A CA 1
ATOM 1423 C C . SER A 1 182 ? 11.575 -4.554 -18.229 1.00 65.38 182 SER A C 1
ATOM 1425 O O . SER A 1 182 ? 11.040 -4.701 -19.325 1.00 65.38 182 SER A O 1
ATOM 1427 N N . GLY A 1 183 ? 11.187 -3.602 -17.378 1.00 72.19 183 GLY A N 1
ATOM 1428 C CA . GLY A 1 183 ? 10.128 -2.639 -17.695 1.00 72.19 183 GLY A CA 1
ATOM 1429 C C . GLY A 1 183 ? 8.696 -3.124 -17.454 1.00 72.19 183 GLY A C 1
ATOM 1430 O O . GLY A 1 183 ? 7.771 -2.543 -18.017 1.00 72.19 183 GLY A O 1
ATOM 1431 N N . PHE A 1 184 ? 8.492 -4.160 -16.634 1.00 78.56 184 PHE A N 1
ATOM 1432 C CA . PHE A 1 184 ? 7.162 -4.484 -16.116 1.00 78.56 184 PHE A CA 1
ATOM 1433 C C . PHE A 1 184 ? 6.632 -3.362 -15.209 1.00 78.56 184 PHE A C 1
ATOM 1435 O O . PHE A 1 184 ? 7.336 -2.852 -14.335 1.00 78.56 184 PHE A O 1
ATOM 1442 N N . ILE A 1 185 ? 5.369 -3.002 -15.420 1.00 81.38 185 ILE A N 1
ATOM 1443 C CA . ILE A 1 185 ? 4.657 -1.940 -14.722 1.00 81.38 185 ILE A CA 1
ATOM 1444 C C . ILE A 1 185 ? 3.487 -2.565 -13.951 1.00 81.38 185 ILE A C 1
ATOM 1446 O O . ILE A 1 185 ? 2.501 -2.964 -14.583 1.00 81.38 185 ILE A O 1
ATOM 1450 N N . PRO A 1 186 ? 3.559 -2.662 -12.611 1.00 84.00 186 PRO A N 1
ATOM 1451 C CA . PRO A 1 186 ? 2.491 -3.258 -11.816 1.00 84.00 186 PRO A CA 1
ATOM 1452 C C . PRO A 1 186 ? 1.254 -2.347 -11.772 1.00 84.00 186 PRO A C 1
ATOM 1454 O O . PRO A 1 186 ? 1.360 -1.151 -11.515 1.00 84.00 186 PRO A O 1
ATOM 1457 N N . HIS A 1 187 ? 0.064 -2.918 -11.978 1.00 85.19 187 HIS A N 1
ATOM 1458 C CA . HIS A 1 187 ? -1.207 -2.177 -11.961 1.00 85.19 187 HIS A CA 1
ATOM 1459 C C . HIS A 1 187 ? -2.249 -2.721 -10.988 1.00 85.19 187 HIS A C 1
ATOM 1461 O O . HIS A 1 187 ? -3.048 -1.949 -10.459 1.00 85.19 187 HIS A O 1
ATOM 1467 N N . ALA A 1 188 ? -2.260 -4.029 -10.769 1.00 85.62 188 ALA A N 1
ATOM 1468 C CA . ALA A 1 188 ? -3.143 -4.679 -9.818 1.00 85.62 188 ALA A CA 1
ATOM 1469 C C . ALA A 1 188 ? -2.405 -5.829 -9.148 1.00 85.62 188 ALA A C 1
ATOM 1471 O O . ALA A 1 188 ? -1.477 -6.400 -9.722 1.00 85.62 188 ALA A O 1
ATOM 1472 N N . MET A 1 189 ? -2.831 -6.177 -7.943 1.00 90.38 189 MET A N 1
ATOM 1473 C CA . MET A 1 189 ? -2.304 -7.347 -7.270 1.00 90.38 189 MET A CA 1
ATOM 1474 C C . MET A 1 189 ? -3.292 -7.924 -6.273 1.00 90.38 189 MET A C 1
ATOM 1476 O O . MET A 1 189 ? -4.190 -7.224 -5.807 1.00 90.38 189 MET A O 1
ATOM 1480 N N . ASP A 1 190 ? -3.055 -9.182 -5.942 1.00 88.06 190 ASP A N 1
ATOM 1481 C CA . ASP A 1 190 ? -3.712 -9.907 -4.870 1.00 88.06 190 ASP A CA 1
ATOM 1482 C C . ASP A 1 190 ? -2.646 -10.649 -4.057 1.00 88.06 190 ASP A C 1
ATOM 1484 O O . ASP A 1 190 ? -1.713 -11.219 -4.631 1.00 88.06 190 ASP A O 1
ATOM 1488 N N . VAL A 1 191 ? -2.745 -10.585 -2.732 1.00 89.19 191 VAL A N 1
ATOM 1489 C CA . VAL A 1 191 ? -1.730 -11.083 -1.795 1.00 89.19 191 VAL A CA 1
ATOM 1490 C C . VAL A 1 191 ? -2.368 -12.149 -0.916 1.00 89.19 191 VAL A C 1
ATOM 1492 O O . VAL A 1 191 ? -3.358 -11.891 -0.240 1.00 89.19 191 VAL A O 1
ATOM 1495 N N . ALA A 1 192 ? -1.773 -13.336 -0.909 1.00 86.31 192 ALA A N 1
ATOM 1496 C CA . ALA A 1 192 ? -2.084 -14.416 0.016 1.00 86.31 192 ALA A CA 1
ATOM 1497 C C . ALA A 1 192 ? -0.949 -14.575 1.046 1.00 86.31 192 ALA A C 1
ATOM 1499 O O . ALA A 1 192 ? -0.026 -13.767 1.113 1.00 86.31 192 ALA A O 1
ATOM 1500 N N . ASP A 1 193 ? -0.996 -15.634 1.857 1.00 81.06 193 ASP A N 1
ATOM 1501 C CA . ASP A 1 193 ? -0.019 -15.843 2.936 1.00 81.06 193 ASP A CA 1
ATOM 1502 C C . ASP A 1 193 ? 1.398 -16.153 2.433 1.00 81.06 193 ASP A C 1
ATOM 1504 O O . ASP A 1 193 ? 2.383 -15.732 3.035 1.00 81.06 193 ASP A O 1
ATOM 1508 N N . THR A 1 194 ? 1.512 -16.900 1.332 1.00 84.12 194 THR A N 1
ATOM 1509 C CA . THR A 1 194 ? 2.803 -17.372 0.797 1.00 84.12 194 THR A CA 1
ATOM 1510 C C . THR A 1 194 ? 3.043 -16.987 -0.655 1.00 84.12 194 THR A C 1
ATOM 1512 O O . THR A 1 194 ? 4.123 -17.232 -1.184 1.00 84.12 194 THR A O 1
ATOM 1515 N N . TRP A 1 195 ? 2.065 -16.386 -1.325 1.00 86.19 195 TRP A N 1
ATOM 1516 C CA . TRP A 1 195 ? 2.182 -16.000 -2.725 1.00 86.19 195 TRP A CA 1
ATOM 1517 C C . TRP A 1 195 ? 1.407 -14.719 -3.008 1.00 86.19 195 TRP A C 1
ATOM 1519 O O . TRP A 1 195 ? 0.459 -14.382 -2.302 1.00 86.19 195 TRP A O 1
ATOM 1529 N N . ALA A 1 196 ? 1.796 -14.017 -4.064 1.00 85.94 196 ALA A N 1
ATOM 1530 C CA . ALA A 1 196 ? 1.041 -12.902 -4.615 1.00 85.94 196 ALA A CA 1
ATOM 1531 C C . ALA A 1 196 ? 0.880 -13.070 -6.124 1.00 85.94 196 ALA A C 1
ATOM 1533 O O . ALA A 1 196 ? 1.766 -13.583 -6.806 1.00 85.94 196 ALA A O 1
ATOM 1534 N N . VAL A 1 197 ? -0.249 -12.617 -6.655 1.00 87.00 197 VAL A N 1
ATOM 1535 C CA . VAL A 1 197 ? -0.434 -12.437 -8.095 1.00 87.00 197 VAL A CA 1
ATOM 1536 C C . VAL A 1 1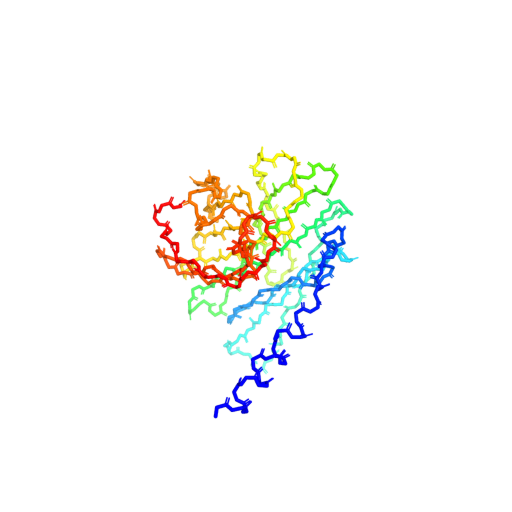97 ? -0.348 -10.952 -8.380 1.00 87.00 197 VAL A C 1
ATOM 1538 O O . VAL A 1 197 ? -1.110 -10.172 -7.820 1.00 87.00 197 VAL A O 1
ATOM 1541 N N . VAL A 1 198 ? 0.555 -10.560 -9.274 1.00 86.81 198 VAL A N 1
ATOM 1542 C CA . VAL A 1 198 ? 0.682 -9.175 -9.735 1.00 86.81 198 VAL A CA 1
ATOM 1543 C C . VAL A 1 198 ? 0.388 -9.124 -11.227 1.00 86.81 198 VAL A C 1
ATOM 1545 O O . VAL A 1 198 ? 1.005 -9.832 -12.022 1.00 86.81 198 VAL A O 1
ATOM 1548 N N . ALA A 1 199 ? -0.561 -8.277 -11.610 1.00 86.56 199 ALA A N 1
ATOM 1549 C CA . ALA A 1 199 ? -0.938 -8.024 -12.991 1.00 86.56 199 ALA A CA 1
ATOM 1550 C C . ALA A 1 199 ? -0.507 -6.617 -13.414 1.00 86.56 199 ALA A C 1
ATOM 1552 O O . ALA A 1 199 ? -0.582 -5.652 -12.644 1.00 86.56 199 ALA A O 1
ATOM 1553 N N . GLY A 1 200 ? -0.057 -6.495 -14.656 1.00 84.50 200 GLY A N 1
ATOM 1554 C CA . GLY A 1 200 ? 0.535 -5.268 -15.162 1.00 84.50 200 GLY A CA 1
ATOM 1555 C C . GLY A 1 200 ? 0.757 -5.288 -16.664 1.00 84.50 200 GLY A C 1
ATOM 1556 O O . GLY A 1 200 ? 0.212 -6.128 -17.382 1.00 84.50 200 GLY A O 1
ATOM 1557 N N . TYR A 1 201 ? 1.584 -4.361 -17.130 1.00 80.31 201 TYR A N 1
ATOM 1558 C CA . TYR A 1 201 ? 2.020 -4.303 -18.522 1.00 80.31 201 TYR A CA 1
ATOM 1559 C C . TYR A 1 201 ? 3.527 -4.500 -18.597 1.00 80.31 201 TYR A C 1
ATOM 1561 O O . TYR A 1 201 ? 4.260 -3.923 -17.801 1.00 80.31 201 TYR A O 1
ATOM 1569 N N . GLY A 1 202 ? 4.000 -5.286 -19.558 1.00 74.75 202 GLY A N 1
ATOM 1570 C CA . GLY A 1 202 ? 5.426 -5.374 -19.880 1.00 74.75 202 GLY A CA 1
ATOM 1571 C C . GLY A 1 202 ? 5.673 -5.153 -21.362 1.00 74.75 202 GLY A C 1
ATOM 1572 O O . GLY A 1 202 ? 4.743 -5.198 -22.173 1.00 74.75 202 GLY A O 1
ATOM 1573 N N . TYR A 1 203 ? 6.930 -4.913 -21.722 1.00 68.38 203 TYR A N 1
ATOM 1574 C CA . TYR A 1 203 ? 7.330 -4.850 -23.120 1.00 68.38 203 TYR A CA 1
ATOM 1575 C C . TYR A 1 203 ? 7.330 -6.259 -23.715 1.00 68.38 203 TYR A C 1
ATOM 1577 O O . TYR A 1 203 ? 7.997 -7.162 -23.224 1.00 68.38 203 TYR A O 1
ATOM 1585 N N . SER A 1 204 ? 6.549 -6.446 -24.776 1.00 57.75 204 SER A N 1
ATOM 1586 C CA . SER A 1 204 ? 6.509 -7.701 -25.540 1.00 57.75 204 SER A CA 1
ATOM 1587 C C . SER A 1 204 ? 7.628 -7.806 -26.582 1.00 57.75 204 SER A C 1
ATOM 1589 O O . SER A 1 204 ? 7.901 -8.892 -27.083 1.00 57.75 204 SER A O 1
ATOM 1591 N N . ASP A 1 205 ? 8.264 -6.677 -26.911 1.00 57.84 205 ASP A N 1
ATOM 1592 C CA . ASP A 1 205 ? 9.372 -6.555 -27.859 1.00 57.84 205 ASP A CA 1
ATOM 1593 C C . ASP A 1 205 ? 10.184 -5.302 -27.479 1.00 57.84 205 ASP A C 1
ATOM 1595 O O . ASP A 1 205 ? 9.713 -4.172 -27.673 1.00 57.84 205 ASP A O 1
ATOM 1599 N N . ASP A 1 206 ? 11.382 -5.497 -26.914 1.00 52.41 206 ASP A N 1
ATOM 1600 C CA . ASP A 1 206 ? 12.277 -4.421 -26.450 1.00 52.41 206 ASP A CA 1
ATOM 1601 C C . ASP A 1 206 ? 12.626 -3.420 -27.567 1.00 52.41 206 ASP A C 1
ATOM 1603 O O . ASP A 1 206 ? 12.957 -2.263 -27.298 1.00 52.41 206 ASP A O 1
ATOM 1607 N N . VAL A 1 207 ? 12.499 -3.828 -28.836 1.00 52.84 207 VAL A N 1
ATOM 1608 C CA . VAL A 1 207 ? 12.804 -2.994 -30.005 1.00 52.84 207 VAL A CA 1
ATOM 1609 C C . VAL A 1 207 ? 11.607 -2.133 -30.427 1.00 52.84 207 VAL A C 1
ATOM 1611 O O . VAL A 1 207 ? 11.795 -1.054 -30.990 1.00 52.84 207 VAL A O 1
ATOM 1614 N N . LYS A 1 208 ? 10.368 -2.569 -30.149 1.00 54.38 208 LYS A N 1
ATOM 1615 C CA . LYS A 1 208 ? 9.137 -1.900 -30.625 1.00 54.38 208 LYS A CA 1
ATOM 1616 C C . LYS A 1 208 ? 8.324 -1.198 -29.538 1.00 54.38 208 LYS A C 1
ATOM 1618 O O . LYS A 1 208 ? 7.365 -0.513 -29.881 1.00 54.38 208 LYS A O 1
ATOM 1623 N N . LYS A 1 209 ? 8.689 -1.335 -28.255 1.00 60.25 209 LYS A N 1
ATOM 1624 C CA . LYS A 1 209 ? 7.942 -0.781 -27.102 1.00 60.25 209 LYS A CA 1
ATOM 1625 C C . LYS A 1 209 ? 6.435 -1.095 -27.148 1.00 60.25 209 LYS A C 1
ATOM 1627 O O . LYS A 1 209 ? 5.606 -0.281 -26.749 1.00 60.25 209 LYS A O 1
ATOM 1632 N N . ASN A 1 210 ? 6.069 -2.280 -27.636 1.00 60.09 210 ASN A N 1
ATOM 1633 C CA . ASN A 1 210 ? 4.681 -2.738 -27.612 1.00 60.09 210 ASN A CA 1
ATOM 1634 C C . ASN A 1 210 ? 4.364 -3.308 -26.227 1.00 60.09 210 ASN A C 1
ATOM 1636 O O . ASN A 1 210 ? 4.985 -4.292 -25.816 1.00 60.09 210 ASN A O 1
ATOM 1640 N N . TYR A 1 211 ? 3.392 -2.726 -25.526 1.00 65.44 211 TYR A N 1
ATOM 1641 C CA . TYR A 1 211 ? 2.940 -3.235 -24.233 1.00 65.44 211 TYR A CA 1
ATOM 1642 C C . TYR A 1 211 ? 2.001 -4.431 -24.405 1.00 65.44 211 TYR A C 1
ATOM 1644 O O . TYR A 1 211 ? 1.058 -4.382 -25.194 1.00 65.44 211 TYR A O 1
ATOM 1652 N N . ALA A 1 212 ? 2.238 -5.487 -23.630 1.00 70.69 212 ALA A N 1
ATOM 1653 C CA . ALA A 1 212 ? 1.316 -6.603 -23.459 1.00 70.69 212 ALA A CA 1
ATOM 1654 C C . ALA A 1 212 ? 0.876 -6.689 -21.995 1.00 70.69 212 ALA A C 1
ATOM 1656 O O . ALA A 1 212 ? 1.668 -6.426 -21.088 1.00 70.69 212 ALA A O 1
ATOM 1657 N N . ALA A 1 213 ? -0.385 -7.059 -21.769 1.00 76.19 213 ALA A N 1
ATOM 1658 C CA . ALA A 1 213 ? -0.861 -7.394 -20.434 1.00 76.19 213 ALA A CA 1
ATOM 1659 C C . ALA A 1 213 ? -0.165 -8.678 -19.962 1.00 76.19 213 ALA A C 1
ATOM 1661 O O . ALA A 1 213 ? -0.165 -9.682 -20.675 1.00 76.19 213 ALA A O 1
ATOM 1662 N N . LEU A 1 214 ? 0.424 -8.633 -18.770 1.00 74.06 214 LEU A N 1
ATOM 1663 C CA . LEU A 1 214 ? 1.175 -9.729 -18.169 1.00 74.06 214 LEU A CA 1
ATOM 1664 C C . LEU A 1 214 ? 0.688 -9.975 -16.739 1.00 74.06 214 LEU A C 1
ATOM 1666 O O . LEU A 1 214 ? 0.303 -9.046 -16.029 1.00 74.06 214 LEU A O 1
ATOM 1670 N N . GLY A 1 215 ? 0.737 -11.236 -16.320 1.00 77.69 215 GLY A N 1
ATOM 1671 C CA . GLY A 1 215 ? 0.526 -11.656 -14.938 1.00 77.69 215 GLY A CA 1
ATOM 1672 C C . GLY A 1 215 ? 1.747 -12.414 -14.433 1.00 77.69 215 GLY A C 1
ATOM 1673 O O . GLY A 1 215 ? 2.331 -13.208 -15.172 1.00 77.69 215 GLY A O 1
ATOM 1674 N N . CYS A 1 216 ? 2.128 -12.167 -13.186 1.00 78.94 216 CYS A N 1
ATOM 1675 C CA . CYS A 1 216 ? 3.230 -12.839 -12.514 1.00 78.94 216 CYS A CA 1
ATOM 1676 C C . CYS A 1 216 ? 2.733 -13.440 -11.196 1.00 78.94 216 CYS A C 1
ATOM 1678 O O . CYS A 1 216 ? 2.071 -12.756 -10.415 1.00 78.94 216 CYS A O 1
ATOM 1680 N N . LEU A 1 217 ? 3.042 -14.718 -10.973 1.00 80.56 217 LEU A N 1
ATOM 1681 C CA . LEU A 1 217 ? 2.883 -15.371 -9.678 1.00 80.56 217 LEU A CA 1
ATOM 1682 C C . LEU A 1 217 ? 4.211 -15.259 -8.931 1.00 80.56 217 LEU A C 1
ATOM 1684 O O . LEU A 1 217 ? 5.243 -15.692 -9.439 1.00 80.56 217 LEU A O 1
ATOM 1688 N N . ILE A 1 218 ? 4.167 -14.686 -7.737 1.00 81.56 218 ILE A N 1
ATOM 1689 C CA . ILE A 1 218 ? 5.330 -14.392 -6.909 1.00 81.56 218 ILE A CA 1
ATOM 1690 C C . ILE A 1 218 ? 5.257 -15.254 -5.658 1.00 81.56 218 ILE A C 1
ATOM 1692 O O . ILE A 1 218 ? 4.243 -15.244 -4.965 1.00 81.56 218 ILE A O 1
ATOM 1696 N N . ASP A 1 219 ? 6.339 -15.964 -5.359 1.00 80.94 219 ASP A N 1
ATOM 1697 C CA . ASP A 1 219 ? 6.521 -16.642 -4.077 1.00 80.94 219 ASP A CA 1
ATOM 1698 C C . ASP A 1 219 ? 6.999 -15.625 -3.028 1.00 80.94 219 ASP A C 1
ATOM 1700 O O . ASP A 1 219 ? 8.089 -15.058 -3.141 1.00 80.94 219 ASP A O 1
ATOM 1704 N N . LEU A 1 220 ? 6.173 -15.386 -2.009 1.00 80.25 220 LEU A N 1
ATOM 1705 C CA . LEU A 1 220 ? 6.449 -14.433 -0.931 1.00 80.25 220 LEU A CA 1
ATOM 1706 C C . LEU A 1 220 ? 7.375 -15.006 0.144 1.00 80.25 220 LEU A C 1
ATOM 1708 O O . LEU A 1 220 ? 7.673 -14.312 1.106 1.00 80.25 220 LEU A O 1
ATOM 1712 N N . CYS A 1 221 ? 7.824 -16.257 0.034 1.00 75.31 221 CYS A N 1
ATOM 1713 C CA . CYS A 1 221 ? 8.937 -16.758 0.839 1.00 75.31 221 CYS A CA 1
ATOM 1714 C C . CYS A 1 221 ? 10.295 -16.314 0.278 1.00 75.31 221 CYS A C 1
ATOM 1716 O O . CYS A 1 221 ? 11.290 -16.337 1.002 1.00 75.31 221 CYS A O 1
ATOM 1718 N N . MET A 1 222 ? 10.341 -15.914 -0.998 1.00 66.56 222 MET A N 1
ATOM 1719 C CA . MET A 1 222 ? 11.521 -15.308 -1.621 1.00 66.56 222 MET A CA 1
ATOM 1720 C C . MET A 1 222 ? 11.582 -13.786 -1.412 1.00 66.56 222 MET A C 1
ATOM 1722 O O . MET A 1 222 ? 12.607 -13.181 -1.737 1.00 66.56 222 MET A O 1
ATOM 1726 N N . ILE A 1 223 ? 10.497 -13.195 -0.881 1.00 58.75 223 ILE A N 1
ATOM 1727 C CA . ILE A 1 223 ? 10.381 -11.788 -0.471 1.00 58.75 223 ILE A CA 1
ATOM 1728 C C . ILE A 1 223 ? 10.274 -11.677 1.064 1.00 58.75 223 ILE A C 1
ATOM 1730 O O . ILE A 1 223 ? 10.786 -10.705 1.640 1.00 58.75 223 ILE A O 1
#

Secondary structure (DSSP, 8-state):
-HHHHHHHHHHHHT-------TTS---PPEEEE-SSEEEEEETTTTEEEEEE---S--SS---EEEEEE---TTEEEEEEEEPPPPTT-TT--EEEEEEEEEETTTTEEEEEEEEEETTT--EEEEEEE-S--SS--S-EEEEE-TTSSEEEEEESSEEEEEETTTTEEEEEEEGGGTSSSTT-EEEEEEE-SSEEEEEEEEES-TTTT-EEEEEEEEETT--

Foldseek 3Di:
DVVVVVVVVVVVVVPPDPPPPLVPQPQDWAWEDDLFWIWIAGLVQQKIWIWGALSPDDPPDGIFIAIDHPPDNQKAWQYKYWQDDPPPCSPDQKTKMKTWMARNVFLWIKIKIKIAGRVPRDIDIDMDIPPDTDDHQSHKYWYAEPNSQWIWMDTLFWIWIAGNVVRDTPDIGTCVVPDPDRAWGFDDKDDYDFKIKTWTWDQPDPVPSDIDIDIGIGGPVVD